Protein AF-A0A2P6TML7-F1 (afdb_monomer_lite)

Sequence (331 aa):
MRAHVEQRAREFSTCLPRSNNPTCTNDASKGCATCAPAPNQNNCASCTNPNHVVDPATGRCGPRPNNNEPCKQDAAKGCATCAPAPNQNNCATCTNPNNVVDPATGRCGPRPNNNEPCKQDVSKGCATCAPAPNQNNCATCSNPAHIVTNGRCGPRTFTPVNGTMLSDNRGIGFNGRPITYQGRIGEMIDIVSAAPFWSLNGRLIRGSRWSSRSLGSVTWTYDNKVHVELKHGRMMVWVNGRLQRQGPVMALSSKTKCHVRSEKCHKGGWCDNRTVDITRPGISITVSQPFVRQGRKGYFGNWLEVQVTLQAEPRQQLTGYLGQTILLRAN

Structure (mmCIF, N/CA/C/O backbone):
data_AF-A0A2P6TML7-F1
#
_entry.id   AF-A0A2P6TML7-F1
#
loop_
_atom_site.group_PDB
_atom_site.id
_atom_site.type_symbol
_atom_site.label_atom_id
_atom_site.label_alt_id
_atom_site.label_comp_id
_atom_site.label_asym_id
_atom_site.label_entity_id
_atom_site.label_seq_id
_atom_site.pdbx_PDB_ins_code
_atom_site.Cartn_x
_atom_site.Cartn_y
_atom_site.Cartn_z
_atom_site.occupancy
_atom_site.B_iso_or_equiv
_atom_site.auth_seq_id
_atom_site.auth_comp_id
_atom_site.auth_asym_id
_atom_site.auth_atom_id
_atom_site.pdbx_PDB_model_num
ATOM 1 N N . MET A 1 1 ? -25.691 28.844 133.504 1.00 33.50 1 MET A N 1
ATOM 2 C CA . MET A 1 1 ? -26.104 27.596 132.808 1.00 33.50 1 MET A CA 1
ATOM 3 C C . MET A 1 1 ? -27.432 27.859 132.092 1.00 33.50 1 MET A C 1
ATOM 5 O O . MET A 1 1 ? -28.108 28.753 132.567 1.00 33.50 1 MET A O 1
ATOM 9 N N . ARG A 1 2 ? -27.755 27.127 131.002 1.00 33.69 2 ARG A N 1
ATOM 10 C CA . ARG A 1 2 ? -29.060 26.975 130.275 1.00 33.69 2 ARG A CA 1
ATOM 11 C C . ARG A 1 2 ? -30.094 28.142 130.369 1.00 33.69 2 ARG A C 1
ATOM 13 O O . ARG A 1 2 ? -30.564 28.402 131.462 1.00 33.69 2 ARG A O 1
ATOM 20 N N . ALA A 1 3 ? -30.499 28.903 129.337 1.00 34.44 3 ALA A N 1
ATOM 21 C CA . ALA A 1 3 ? -30.900 28.665 127.924 1.00 34.44 3 ALA A CA 1
ATOM 22 C C . ALA A 1 3 ? -32.440 28.624 127.684 1.00 34.44 3 ALA A C 1
ATOM 24 O O . ALA A 1 3 ? -33.130 27.913 128.404 1.00 34.44 3 ALA A O 1
ATOM 25 N N . HIS A 1 4 ? -32.903 29.293 126.602 1.00 36.28 4 HIS A N 1
ATOM 26 C CA . HIS A 1 4 ? -34.260 29.298 125.973 1.00 36.28 4 HIS A CA 1
ATOM 27 C C . HIS A 1 4 ? -35.423 30.006 126.746 1.00 36.28 4 HIS A C 1
ATOM 29 O O . HIS A 1 4 ? -35.458 29.913 127.964 1.00 36.28 4 HIS A O 1
ATOM 35 N N . VAL A 1 5 ? -36.257 30.915 126.169 1.00 38.19 5 VAL A N 1
ATOM 36 C CA . VAL A 1 5 ? -37.245 30.904 125.020 1.00 38.19 5 VAL A CA 1
ATOM 37 C C . VAL A 1 5 ? -38.634 30.346 125.442 1.00 38.19 5 VAL A C 1
ATOM 39 O O . VAL A 1 5 ? -38.657 29.470 126.294 1.00 38.19 5 VAL A O 1
ATOM 42 N N . GLU A 1 6 ? -39.830 30.741 124.942 1.00 37.75 6 GLU A N 1
ATOM 43 C CA . GLU A 1 6 ? -40.286 31.731 123.913 1.00 37.75 6 GLU A CA 1
ATOM 44 C C . GLU A 1 6 ? -40.884 33.011 124.609 1.00 37.75 6 GLU A C 1
ATOM 46 O O . GLU A 1 6 ? -40.116 33.591 125.366 1.00 37.75 6 GLU A O 1
ATOM 51 N N . GLN A 1 7 ? -42.111 33.580 124.500 1.00 34.09 7 GLN A N 1
ATOM 52 C CA . GLN A 1 7 ? -43.304 33.409 123.637 1.00 34.09 7 GLN A CA 1
ATOM 53 C C . GLN A 1 7 ? -44.194 34.697 123.521 1.00 34.09 7 GLN A C 1
ATOM 55 O O . GLN A 1 7 ? -44.973 34.964 124.427 1.00 34.09 7 GLN A O 1
ATOM 60 N N . ARG A 1 8 ? -44.198 35.369 122.345 1.00 37.09 8 ARG A N 1
ATOM 61 C CA . ARG A 1 8 ? -45.344 36.106 121.697 1.00 37.09 8 ARG A CA 1
ATOM 62 C C . ARG A 1 8 ? -46.007 37.327 122.397 1.00 37.09 8 ARG A C 1
ATOM 64 O O . ARG A 1 8 ? -45.744 37.591 123.556 1.00 37.09 8 ARG A O 1
ATOM 71 N N . ALA A 1 9 ? -46.940 38.084 121.779 1.00 33.69 9 ALA A N 1
ATOM 72 C CA . ALA A 1 9 ? -47.142 38.595 120.392 1.00 33.69 9 ALA A CA 1
ATOM 73 C C . ALA A 1 9 ? -48.403 39.518 120.345 1.00 33.69 9 ALA A C 1
ATOM 75 O O . ALA A 1 9 ? -49.056 39.676 121.372 1.00 33.69 9 ALA A O 1
ATOM 76 N N . ARG A 1 10 ? -48.798 39.978 119.132 1.00 36.59 10 ARG A N 1
ATOM 77 C CA . ARG A 1 10 ? -50.054 40.697 118.756 1.00 36.59 10 ARG A CA 1
ATOM 78 C C . ARG A 1 10 ? -50.115 42.171 119.185 1.00 36.59 10 ARG A C 1
ATOM 80 O O . ARG A 1 10 ? -49.521 42.523 120.192 1.00 36.59 10 ARG A O 1
ATOM 87 N N . GLU A 1 11 ? -50.804 43.100 118.518 1.00 34.06 11 GLU A N 1
ATOM 88 C CA . GLU A 1 11 ? -51.430 43.294 117.178 1.00 34.06 11 GLU A CA 1
ATOM 89 C C . GLU A 1 11 ? -51.543 44.852 117.044 1.00 34.06 11 GLU A C 1
ATOM 91 O O . GLU A 1 11 ? -51.459 45.534 118.061 1.00 34.06 11 GLU A O 1
ATOM 96 N N . PHE A 1 12 ? -51.626 45.577 115.920 1.00 33.78 12 PHE A N 1
ATOM 97 C CA . PHE A 1 12 ? -52.387 45.492 114.662 1.00 33.78 12 PHE A CA 1
ATOM 98 C C . PHE A 1 12 ? -51.772 46.500 113.651 1.00 33.78 12 PHE A C 1
ATOM 100 O O . PHE A 1 12 ? -51.137 47.461 114.079 1.00 33.78 12 PHE A O 1
ATOM 107 N N . SER A 1 13 ? -52.047 46.361 112.343 1.00 31.75 13 SER A N 1
ATOM 108 C CA . SER A 1 13 ? -52.531 47.437 111.429 1.00 31.75 13 SER A CA 1
ATOM 109 C C . SER A 1 13 ? -52.226 47.126 109.951 1.00 31.75 13 SER A C 1
ATOM 111 O O . SER A 1 13 ? -51.251 46.451 109.625 1.00 31.75 13 SER A O 1
ATOM 113 N N . THR A 1 14 ? -53.078 47.603 109.042 1.00 36.53 14 THR A N 1
ATOM 114 C CA . THR A 1 14 ? -53.046 47.301 107.603 1.00 36.53 14 THR A CA 1
ATOM 115 C C . THR A 1 14 ? -52.329 48.368 106.775 1.00 36.53 14 THR A C 1
ATOM 117 O O . THR A 1 14 ? -52.799 49.499 106.698 1.00 36.53 14 THR A O 1
ATOM 120 N N . CYS A 1 15 ? -51.292 47.969 106.033 1.00 33.88 15 CYS A N 1
ATOM 121 C CA . CYS A 1 15 ? -50.826 48.656 104.822 1.00 33.88 15 CYS A CA 1
ATOM 122 C C . CYS A 1 15 ? -50.257 47.618 103.839 1.00 33.88 15 CYS A C 1
ATOM 124 O O . CYS A 1 15 ? -49.397 46.822 104.212 1.00 33.88 15 CYS A O 1
ATOM 126 N N . LEU A 1 16 ? -50.745 47.598 102.594 1.00 34.69 16 LEU A N 1
ATOM 127 C CA . LEU A 1 16 ? -50.314 46.625 101.580 1.00 34.69 16 LEU A CA 1
ATOM 128 C C . LEU A 1 16 ? -48.940 46.997 100.976 1.00 34.69 16 LEU A C 1
ATOM 130 O O . LEU A 1 16 ? -48.664 48.181 100.768 1.00 34.69 16 LEU A O 1
ATOM 134 N N . PRO A 1 17 ? -48.064 46.015 100.681 1.00 40.16 17 PRO A N 1
ATOM 135 C CA . PRO A 1 17 ? -46.675 46.279 100.315 1.00 40.16 17 PRO A CA 1
ATOM 136 C C . PRO A 1 17 ? -46.497 46.724 98.857 1.00 40.16 17 PRO A C 1
ATOM 138 O O . PRO A 1 17 ? -46.984 46.098 97.915 1.00 40.16 17 PRO A O 1
ATOM 141 N N . ARG A 1 18 ? -45.685 47.768 98.660 1.00 39.19 18 ARG A N 1
ATOM 142 C CA . ARG A 1 18 ? -45.263 48.279 97.346 1.00 39.19 18 ARG A CA 1
ATOM 143 C C . ARG A 1 18 ? -44.133 47.413 96.767 1.00 39.19 18 ARG A C 1
ATOM 145 O O . ARG A 1 18 ? -42.960 47.767 96.860 1.00 39.19 18 ARG A O 1
ATOM 152 N N . SER A 1 19 ? -44.484 46.251 96.216 1.00 38.00 19 SER A N 1
ATOM 153 C CA . SER A 1 19 ? -43.513 45.272 95.699 1.00 38.00 19 SER A CA 1
ATOM 154 C C . SER A 1 19 ? -42.913 45.686 94.346 1.00 38.00 19 SER A C 1
ATOM 156 O O . SER A 1 19 ? -43.430 45.341 93.284 1.00 38.00 19 SER A O 1
ATOM 158 N N . ASN A 1 20 ? -41.796 46.418 94.379 1.00 49.88 20 ASN A N 1
ATOM 159 C CA . ASN A 1 20 ? -40.985 46.725 93.196 1.00 49.88 20 ASN A CA 1
ATOM 160 C C . ASN A 1 20 ? -40.117 45.513 92.794 1.00 49.88 20 ASN A C 1
ATOM 162 O O . ASN A 1 20 ? -38.902 45.529 92.984 1.00 49.88 20 ASN A O 1
ATOM 166 N N . ASN A 1 21 ? -40.728 44.461 92.243 1.00 52.03 21 ASN A N 1
ATOM 167 C CA . ASN A 1 21 ? -39.999 43.319 91.681 1.00 52.03 21 ASN A CA 1
ATOM 168 C C . ASN A 1 21 ? -39.860 43.479 90.148 1.00 52.03 21 ASN A C 1
ATOM 170 O O . ASN A 1 21 ? -40.883 43.466 89.458 1.00 52.03 21 ASN A O 1
ATOM 174 N N . PRO A 1 22 ? -38.650 43.676 89.587 1.00 56.56 22 PRO A N 1
ATOM 175 C CA . PRO A 1 22 ? -38.480 43.954 88.160 1.00 56.56 22 PRO A CA 1
ATOM 176 C C . PRO A 1 22 ? -38.689 42.700 87.297 1.00 56.56 22 PRO A C 1
ATOM 178 O O . PRO A 1 22 ? -37.924 41.741 87.373 1.00 56.56 22 PRO A O 1
ATOM 181 N N . THR A 1 23 ? -39.698 42.728 86.423 1.00 68.62 23 THR A N 1
ATOM 182 C CA . THR A 1 23 ? -39.913 41.701 85.390 1.00 68.62 23 THR A CA 1
ATOM 183 C C . THR A 1 23 ? -38.845 41.781 84.296 1.00 68.62 23 THR A C 1
ATOM 185 O O . THR A 1 23 ? -38.270 42.844 84.051 1.00 68.62 23 THR A O 1
ATOM 188 N N . CYS A 1 24 ? -38.604 40.679 83.571 1.00 70.00 24 CYS A N 1
ATOM 189 C CA . CYS A 1 24 ? -37.570 40.639 82.526 1.00 70.00 24 CYS A CA 1
ATOM 190 C C . CYS A 1 24 ? -37.756 41.703 81.418 1.00 70.00 24 CYS A C 1
ATOM 192 O O . CYS A 1 24 ? -36.776 42.161 80.840 1.00 70.00 24 CYS A O 1
ATOM 194 N N . THR A 1 25 ? -39.001 42.113 81.142 1.00 76.12 25 THR A N 1
ATOM 195 C CA . THR A 1 25 ? -39.366 43.144 80.153 1.00 76.12 25 THR A CA 1
ATOM 196 C C . THR A 1 25 ? -38.938 44.551 80.552 1.00 76.12 25 THR A C 1
ATOM 198 O O . THR A 1 25 ? -38.816 45.414 79.691 1.00 76.12 25 THR A O 1
ATOM 201 N N . ASN A 1 26 ? -38.738 44.794 81.849 1.00 75.56 26 ASN A N 1
ATOM 202 C CA . ASN A 1 26 ? -38.466 46.125 82.384 1.00 75.56 26 ASN A CA 1
ATOM 203 C C . ASN A 1 26 ? -36.953 46.396 82.490 1.00 75.56 26 ASN A C 1
ATOM 205 O O . ASN A 1 26 ? -36.544 47.532 82.720 1.00 75.56 26 ASN A O 1
ATOM 209 N N . ASP A 1 27 ? -36.119 45.369 82.292 1.00 74.69 27 ASP A N 1
ATOM 210 C CA . ASP A 1 27 ? -34.669 45.496 82.160 1.00 74.69 27 ASP A CA 1
ATOM 211 C C . ASP A 1 27 ? -34.294 45.704 80.683 1.00 74.69 27 ASP A C 1
ATOM 213 O O . ASP A 1 27 ? -34.081 44.759 79.916 1.00 74.69 27 ASP A O 1
ATOM 217 N N . ALA A 1 28 ? -34.182 46.974 80.287 1.00 71.00 28 ALA A N 1
ATOM 218 C CA . ALA A 1 28 ? -33.779 47.366 78.938 1.00 71.00 28 ALA A CA 1
ATOM 219 C C . ALA A 1 28 ? -32.405 46.796 78.517 1.00 71.00 28 ALA A C 1
ATOM 221 O O . ALA A 1 28 ? -32.150 46.663 77.321 1.00 71.00 28 ALA A O 1
ATOM 222 N N . SER A 1 29 ? -31.542 46.388 79.463 1.00 73.56 29 SER A N 1
ATOM 223 C CA . SER A 1 29 ? -30.249 45.750 79.164 1.00 73.56 29 SER A CA 1
ATOM 224 C C . SER A 1 29 ? -30.360 44.278 78.737 1.00 73.56 29 SER A C 1
ATOM 226 O O . SER A 1 29 ? -29.347 43.665 78.386 1.00 73.56 29 SER A O 1
ATOM 228 N N . LYS A 1 30 ? -31.566 43.686 78.768 1.00 72.31 30 LYS A N 1
ATOM 229 C CA . LYS A 1 30 ? -31.821 42.308 78.312 1.00 72.31 30 LYS A CA 1
ATOM 230 C C . LYS A 1 30 ? -32.477 42.204 76.940 1.00 72.31 30 LYS A C 1
ATOM 232 O O . LYS A 1 30 ? -32.383 41.135 76.346 1.00 72.31 30 LYS A O 1
ATOM 237 N N . GLY A 1 31 ? -33.141 43.253 76.447 1.00 77.75 31 GLY A N 1
ATOM 238 C CA . GLY A 1 31 ? -33.787 43.256 75.123 1.00 77.75 31 GLY A CA 1
ATOM 239 C C . GLY A 1 31 ? -34.916 42.227 74.943 1.00 77.75 31 GLY A C 1
ATOM 240 O O . GLY A 1 31 ? -35.116 41.724 73.834 1.00 77.75 31 GLY A O 1
ATOM 241 N N . CYS A 1 32 ? -35.625 41.868 76.019 1.00 82.44 32 CYS A N 1
ATOM 242 C CA . CYS A 1 32 ? -36.725 40.905 75.956 1.00 82.44 32 CYS A CA 1
ATOM 243 C C . CYS A 1 32 ? -37.969 41.490 75.250 1.00 82.44 32 CYS A C 1
ATOM 245 O O . CYS A 1 32 ? -38.229 42.691 75.307 1.00 82.44 32 CYS A O 1
ATOM 247 N N . ALA A 1 33 ? -38.784 40.626 74.643 1.00 82.31 33 ALA A N 1
ATOM 248 C CA . ALA A 1 33 ? -40.170 40.925 74.256 1.00 82.31 33 ALA A CA 1
ATOM 249 C C . ALA A 1 33 ? -41.191 40.191 75.147 1.00 82.31 33 ALA A C 1
ATOM 251 O O . ALA A 1 33 ? -42.249 40.732 75.451 1.00 82.31 33 ALA A O 1
ATOM 252 N N . THR A 1 34 ? -40.857 38.987 75.622 1.00 81.19 34 THR A N 1
ATOM 253 C CA . THR A 1 34 ? -41.637 38.225 76.614 1.00 81.19 34 THR A CA 1
ATOM 254 C C . THR A 1 34 ? -40.712 37.553 77.631 1.00 81.19 34 THR A C 1
ATOM 256 O O . THR A 1 34 ? -39.523 37.370 77.354 1.00 81.19 34 THR A O 1
ATOM 259 N N . CYS A 1 35 ? -41.247 37.168 78.794 1.00 82.62 35 CYS A N 1
ATOM 260 C CA . CYS A 1 35 ? -40.509 36.462 79.850 1.00 82.62 35 CYS A CA 1
ATOM 261 C C . CYS A 1 35 ? -40.777 34.957 79.860 1.00 82.62 35 CYS A C 1
ATOM 263 O O . CYS A 1 35 ? -41.828 34.496 79.411 1.00 82.62 35 CYS A O 1
ATOM 265 N N . ALA A 1 36 ? -39.825 34.198 80.400 1.00 81.00 36 ALA A N 1
ATOM 266 C CA . ALA A 1 36 ? -39.982 32.770 80.649 1.00 81.00 36 ALA A CA 1
ATOM 267 C C . ALA A 1 36 ? -40.967 32.491 81.810 1.00 81.00 36 ALA A C 1
ATOM 269 O O . ALA A 1 36 ? -41.151 33.339 82.687 1.00 81.00 36 ALA A O 1
ATOM 270 N N . PRO A 1 37 ? -41.610 31.308 81.845 1.00 74.00 37 PRO A N 1
ATOM 271 C CA . PRO A 1 37 ? -42.432 30.887 82.978 1.00 74.00 37 PRO A CA 1
ATOM 272 C C . PRO A 1 37 ? -41.583 30.570 84.223 1.00 74.00 37 PRO A C 1
ATOM 274 O O . PRO A 1 37 ? -40.350 30.572 84.191 1.00 74.00 37 PRO A O 1
ATOM 277 N N . ALA A 1 38 ? -42.254 30.271 85.340 1.00 68.44 38 ALA A N 1
ATOM 278 C CA . ALA A 1 38 ? -41.597 29.799 86.558 1.00 68.44 38 ALA A CA 1
ATOM 279 C C . ALA A 1 38 ? -40.759 28.524 86.294 1.00 68.44 38 ALA A C 1
ATOM 281 O O . ALA A 1 38 ? -41.194 27.672 85.518 1.00 68.44 38 ALA A O 1
ATOM 282 N N . PRO A 1 39 ? -39.579 28.369 86.929 1.00 62.78 39 PRO A N 1
ATOM 283 C CA . PRO A 1 39 ? -38.992 29.257 87.943 1.00 62.78 39 PRO A CA 1
ATOM 284 C C . PRO A 1 39 ? -38.245 30.486 87.381 1.00 62.78 39 PRO A C 1
ATOM 286 O O . PRO A 1 39 ? -37.880 31.376 88.141 1.00 62.78 39 PRO A O 1
ATOM 289 N N . ASN A 1 40 ? -38.036 30.586 86.065 1.00 72.50 40 ASN A N 1
ATOM 290 C CA . ASN A 1 40 ? -37.058 31.500 85.455 1.00 72.50 40 ASN A CA 1
ATOM 291 C C . ASN A 1 40 ? -37.647 32.853 84.999 1.00 72.50 40 ASN A C 1
ATOM 293 O O . ASN A 1 40 ? -37.227 33.409 83.985 1.00 72.50 40 ASN A O 1
ATOM 297 N N . GLN A 1 41 ? -38.597 33.410 85.756 1.00 78.31 41 GLN A N 1
ATOM 298 C CA . GLN A 1 41 ? -39.419 34.580 85.374 1.00 78.31 41 GLN A CA 1
ATOM 299 C C . GLN A 1 41 ? -38.635 35.871 85.060 1.00 78.31 41 GLN A C 1
ATOM 301 O O . GLN A 1 41 ? -39.151 36.770 84.394 1.00 78.31 41 GLN A O 1
ATOM 306 N N . ASN A 1 42 ? -37.374 35.955 85.489 1.00 78.69 42 ASN A N 1
ATOM 307 C CA . ASN A 1 42 ? -36.503 37.109 85.260 1.00 78.69 42 ASN A CA 1
ATOM 308 C C . ASN A 1 42 ? -35.674 37.006 83.960 1.00 78.69 42 ASN A C 1
ATOM 310 O O . ASN A 1 42 ? -34.909 37.927 83.660 1.00 78.69 42 ASN A O 1
ATOM 314 N N . ASN A 1 43 ? -35.827 35.929 83.181 1.00 81.44 43 ASN A N 1
ATOM 315 C CA . ASN A 1 43 ? -35.143 35.703 81.902 1.00 81.44 43 ASN A CA 1
ATOM 316 C C . ASN A 1 43 ? -36.079 35.963 80.710 1.00 81.44 43 ASN A C 1
ATOM 318 O O . ASN A 1 43 ? -37.290 35.742 80.801 1.00 81.44 43 ASN A O 1
ATOM 322 N N . CYS A 1 44 ? -35.518 36.386 79.574 1.00 80.00 44 CYS A N 1
ATOM 323 C CA . CYS A 1 44 ? -36.276 36.487 78.327 1.00 80.00 44 CYS A CA 1
ATOM 324 C C . CYS A 1 44 ? -36.769 35.100 77.866 1.00 80.00 44 CYS A C 1
ATOM 326 O O . CYS A 1 44 ? -36.048 34.111 77.981 1.00 80.00 44 CYS A O 1
ATOM 328 N N . ALA A 1 45 ? -37.957 35.040 77.264 1.00 79.19 45 ALA A N 1
ATOM 329 C CA . ALA A 1 45 ? -38.404 33.926 76.419 1.00 79.19 45 ALA A CA 1
ATOM 330 C C . ALA A 1 45 ? -38.342 34.271 74.920 1.00 79.19 45 ALA A C 1
ATOM 332 O O . ALA A 1 45 ? -38.208 33.384 74.081 1.00 79.19 45 ALA A O 1
ATOM 333 N N . SER A 1 46 ? -38.415 35.558 74.576 1.00 78.69 46 SER A N 1
ATOM 334 C CA . SER A 1 46 ? -38.253 36.074 73.213 1.00 78.69 46 SER A CA 1
ATOM 335 C C . SER A 1 46 ? -37.613 37.465 73.232 1.00 78.69 46 SER A C 1
ATOM 337 O O . SER A 1 46 ? -37.546 38.101 74.287 1.00 78.69 46 SER A O 1
ATOM 339 N N . CYS A 1 47 ? -37.149 37.935 72.073 1.00 77.81 47 CYS A N 1
ATOM 340 C CA . CYS A 1 47 ? -36.376 39.170 71.918 1.00 77.81 47 CYS A CA 1
ATOM 341 C C . CYS A 1 47 ? -37.140 40.229 71.122 1.00 77.81 47 CYS A C 1
ATOM 343 O O . CYS A 1 47 ? -37.811 39.899 70.147 1.00 77.81 47 CYS A O 1
ATOM 345 N N . THR A 1 48 ? -36.998 41.507 71.489 1.00 76.69 48 THR A N 1
ATOM 346 C CA . THR A 1 48 ? -37.643 42.627 70.769 1.00 76.69 48 THR A CA 1
ATOM 347 C C . THR A 1 48 ? -37.012 42.898 69.399 1.00 76.69 48 THR A C 1
ATOM 349 O O . THR A 1 48 ? -37.651 43.488 68.533 1.00 76.69 48 THR A O 1
ATOM 352 N N . ASN A 1 49 ? -35.773 42.447 69.175 1.00 72.19 49 ASN A N 1
ATOM 353 C CA . ASN A 1 49 ? -35.088 42.501 67.885 1.00 72.19 49 ASN A CA 1
ATOM 354 C C . ASN A 1 49 ? -35.062 41.094 67.241 1.00 72.19 49 ASN A C 1
ATOM 356 O O . ASN A 1 49 ? -34.474 40.186 67.834 1.00 72.19 49 ASN A O 1
ATOM 360 N N . PRO A 1 50 ? -35.623 40.889 66.030 1.00 60.03 50 PRO A N 1
ATOM 361 C CA . PRO A 1 50 ? -35.727 39.563 65.401 1.00 60.03 50 PRO A CA 1
ATOM 362 C C . PRO A 1 50 ? -34.382 38.956 64.956 1.00 60.03 50 PRO A C 1
ATOM 364 O O . PRO A 1 50 ? -34.312 37.761 64.668 1.00 60.03 50 PRO A O 1
ATOM 367 N N . ASN A 1 51 ? -33.304 39.748 64.924 1.00 58.75 51 ASN A N 1
ATOM 368 C CA . ASN A 1 51 ? -31.944 39.276 64.637 1.00 58.75 51 ASN A CA 1
ATOM 369 C C . ASN A 1 51 ? -31.171 38.848 65.902 1.00 58.75 51 ASN A C 1
ATOM 371 O O . ASN A 1 51 ? -29.996 38.490 65.813 1.00 58.75 51 ASN A O 1
ATOM 375 N N . HIS A 1 52 ? -31.809 38.893 67.075 1.00 70.19 52 HIS A N 1
ATOM 376 C CA . HIS A 1 52 ? -31.247 38.465 68.358 1.00 70.19 52 HIS A CA 1
ATOM 377 C C . HIS A 1 52 ? -31.933 37.183 68.849 1.00 70.19 52 HIS A C 1
ATOM 379 O O . HIS A 1 52 ? -33.058 36.874 68.459 1.00 70.19 52 HIS A O 1
ATOM 385 N N . VAL A 1 53 ? -31.252 36.427 69.710 1.00 71.88 53 VAL A N 1
ATOM 386 C CA . VAL A 1 53 ? -31.801 35.231 70.370 1.00 71.88 53 VAL A CA 1
ATOM 387 C C . VAL A 1 53 ? -31.479 35.255 71.857 1.00 71.88 53 VAL A C 1
ATOM 389 O O . VAL A 1 53 ? -30.496 35.868 72.273 1.00 71.88 53 VAL A O 1
ATOM 392 N N . VAL A 1 54 ? -32.304 34.579 72.656 1.00 70.38 54 VAL A N 1
ATOM 393 C CA . VAL A 1 54 ? -32.039 34.409 74.086 1.00 70.38 54 VAL A CA 1
ATOM 394 C C . VAL A 1 54 ? -30.841 33.479 74.262 1.00 70.38 54 VAL A C 1
ATOM 396 O O . VAL A 1 54 ? -30.870 32.341 73.795 1.00 70.38 54 VAL A O 1
ATOM 399 N N . ASP A 1 55 ? -29.807 33.951 74.950 1.00 71.62 55 ASP A N 1
ATOM 400 C CA . ASP A 1 55 ? -28.733 33.112 75.472 1.00 71.62 55 ASP A CA 1
ATOM 401 C C . ASP A 1 55 ? -29.277 32.248 76.631 1.00 71.62 55 ASP A C 1
ATOM 403 O O . ASP A 1 55 ? -29.701 32.810 77.649 1.00 71.62 55 ASP A O 1
ATOM 407 N N . PRO A 1 56 ? -29.261 30.902 76.527 1.00 63.12 56 PRO A N 1
ATOM 408 C CA . PRO A 1 56 ? -29.748 30.022 77.587 1.00 63.12 56 PRO A CA 1
ATOM 409 C C . PRO A 1 56 ? -28.978 30.137 78.910 1.00 63.12 56 PRO A C 1
ATOM 411 O O . PRO A 1 56 ? -29.535 29.793 79.950 1.00 63.12 56 PRO A O 1
ATOM 414 N N . ALA A 1 57 ? -27.721 30.600 78.889 1.00 65.12 57 ALA A N 1
ATOM 415 C CA . ALA A 1 57 ? -26.879 30.695 80.080 1.00 65.12 57 ALA A CA 1
ATOM 416 C C . ALA A 1 57 ? -27.129 31.982 80.887 1.00 65.12 57 ALA A C 1
ATOM 418 O O . ALA A 1 57 ? -27.196 31.927 82.114 1.00 65.12 57 ALA A O 1
ATOM 419 N N . THR A 1 58 ? -27.289 33.137 80.227 1.00 73.06 58 THR A N 1
ATOM 420 C CA . THR A 1 58 ? -27.521 34.430 80.909 1.00 73.06 58 THR A CA 1
ATOM 421 C C . THR A 1 58 ? -28.973 34.915 80.893 1.00 73.06 58 THR A C 1
ATOM 423 O O . THR A 1 58 ? -29.306 35.860 81.613 1.00 73.06 58 THR A O 1
ATOM 426 N N . GLY A 1 59 ? -29.851 34.307 80.088 1.00 70.25 59 GLY A N 1
ATOM 427 C CA . GLY A 1 59 ? -31.265 34.683 79.990 1.00 70.25 59 GLY A CA 1
ATOM 428 C C . GLY A 1 59 ? -31.516 36.051 79.343 1.00 70.25 59 GLY A C 1
ATOM 429 O O . GLY A 1 59 ? -32.567 36.652 79.586 1.00 70.25 59 GLY A O 1
ATOM 430 N N . ARG A 1 60 ? -30.553 36.559 78.561 1.00 80.56 60 ARG A N 1
ATOM 431 C CA . ARG A 1 60 ? -30.591 37.853 77.854 1.00 80.56 60 ARG A CA 1
ATOM 4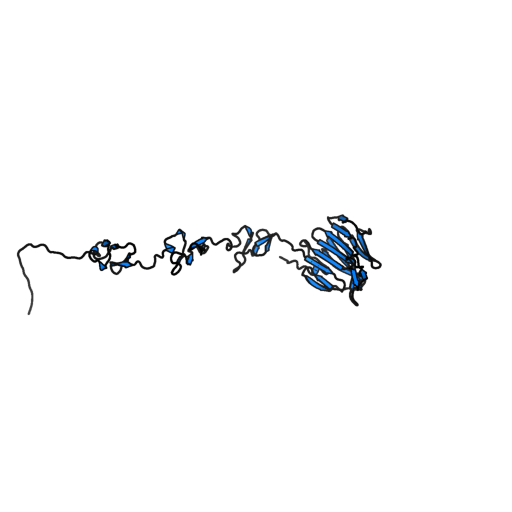32 C C . ARG A 1 60 ? -30.641 37.654 76.340 1.00 80.56 60 ARG A C 1
ATOM 434 O O . ARG A 1 60 ? -30.184 36.630 75.843 1.00 80.56 60 ARG A O 1
ATOM 441 N N . CYS A 1 61 ? -31.123 38.645 75.597 1.00 73.44 61 CYS A N 1
ATOM 442 C CA . CYS A 1 61 ? -31.070 38.635 74.138 1.00 73.44 61 CYS A CA 1
ATOM 443 C C . CYS A 1 61 ? -29.717 39.129 73.613 1.00 73.44 61 CYS A C 1
ATOM 445 O O . CYS A 1 61 ? -29.398 40.311 73.713 1.00 73.44 61 CYS A O 1
ATOM 447 N N . GLY A 1 62 ? -28.938 38.219 73.028 1.00 74.00 62 GLY A N 1
ATOM 448 C CA . GLY A 1 62 ? -27.668 38.516 72.363 1.00 74.00 62 GLY A CA 1
ATOM 449 C C . GLY A 1 62 ? -27.784 38.480 70.833 1.00 74.00 62 GLY A C 1
ATOM 450 O O . GLY A 1 62 ? -28.732 37.888 70.301 1.00 74.00 62 GLY A O 1
ATOM 451 N N . PRO A 1 63 ? -26.836 39.091 70.096 1.00 60.16 63 PRO A N 1
ATOM 452 C CA . PRO A 1 63 ? -26.744 38.916 68.650 1.00 60.16 63 PRO A CA 1
ATOM 453 C C . PRO A 1 63 ? -26.562 37.429 68.322 1.00 60.16 63 PRO A C 1
ATOM 455 O O . PRO A 1 63 ? -25.834 36.710 69.007 1.00 60.16 63 PRO A O 1
ATOM 458 N N . ARG A 1 64 ? -27.265 36.954 67.291 1.00 57.22 64 ARG A N 1
ATOM 459 C CA . ARG A 1 64 ? -27.391 35.522 66.992 1.00 57.22 64 ARG A CA 1
ATOM 460 C C . ARG A 1 64 ? -26.029 34.891 66.643 1.00 57.22 64 ARG A C 1
ATOM 462 O O . ARG A 1 64 ? -25.436 35.312 65.650 1.00 57.22 64 ARG A O 1
ATOM 469 N N . PRO A 1 65 ? -25.548 33.874 67.392 1.00 51.03 65 PRO A N 1
ATOM 470 C CA . PRO A 1 65 ? -24.294 33.192 67.076 1.00 51.03 65 PRO A CA 1
ATOM 471 C C . PRO A 1 65 ? -24.291 32.616 65.655 1.00 51.03 65 PRO A C 1
ATOM 473 O O . PRO A 1 65 ? -25.324 32.171 65.154 1.00 51.03 65 PRO A O 1
ATOM 476 N N . ASN A 1 66 ? -23.114 32.614 65.027 1.00 50.16 66 ASN A N 1
ATOM 477 C CA . ASN A 1 66 ? -22.898 32.633 63.570 1.00 50.16 66 ASN A CA 1
ATOM 478 C C . ASN A 1 66 ? -23.411 31.412 62.767 1.00 50.16 66 ASN A C 1
ATOM 480 O O . ASN A 1 66 ? -23.216 31.347 61.555 1.00 50.16 66 ASN A O 1
ATOM 484 N N . ASN A 1 67 ? -24.077 30.444 63.396 1.00 47.38 67 ASN A N 1
ATOM 485 C CA . ASN A 1 67 ? -24.399 29.127 62.835 1.00 47.38 67 ASN A CA 1
ATOM 486 C C . ASN A 1 67 ? -25.604 29.119 61.866 1.00 47.38 67 ASN A C 1
ATOM 488 O O . ASN A 1 67 ? -26.162 28.063 61.589 1.00 47.38 67 ASN A O 1
ATOM 492 N N . ASN A 1 68 ? -25.999 30.284 61.343 1.00 50.59 68 ASN A N 1
ATOM 493 C CA . ASN A 1 68 ? -27.131 30.476 60.429 1.00 50.59 68 ASN A CA 1
ATOM 494 C C . ASN A 1 68 ? -26.696 31.251 59.163 1.00 50.59 68 ASN A C 1
ATOM 496 O O . ASN A 1 68 ? -27.323 32.236 58.774 1.00 50.59 68 ASN A O 1
ATOM 500 N N . GLU A 1 69 ? -25.595 30.838 58.528 1.00 58.38 69 GLU A N 1
ATOM 501 C CA . GLU A 1 69 ? -25.037 31.510 57.342 1.00 58.38 69 GLU A CA 1
ATOM 502 C C . GLU A 1 69 ? -26.077 31.651 56.198 1.00 58.38 69 GLU A C 1
ATOM 504 O O . GLU A 1 69 ? -26.713 30.656 55.832 1.00 58.38 69 GLU A O 1
ATOM 509 N N . PRO A 1 70 ? -26.248 32.836 55.571 1.00 59.22 70 PRO A N 1
ATOM 510 C CA . PRO A 1 70 ? -27.332 33.073 54.608 1.00 59.22 70 PRO A CA 1
ATOM 511 C C . PRO A 1 70 ? -27.340 32.162 53.374 1.00 59.22 70 PRO A C 1
ATOM 513 O O . PRO A 1 70 ? -28.407 31.894 52.820 1.00 59.22 70 PRO A O 1
ATOM 516 N N . CYS A 1 71 ? -26.185 31.655 52.923 1.00 60.28 71 CYS A N 1
ATOM 517 C CA . CYS A 1 71 ? -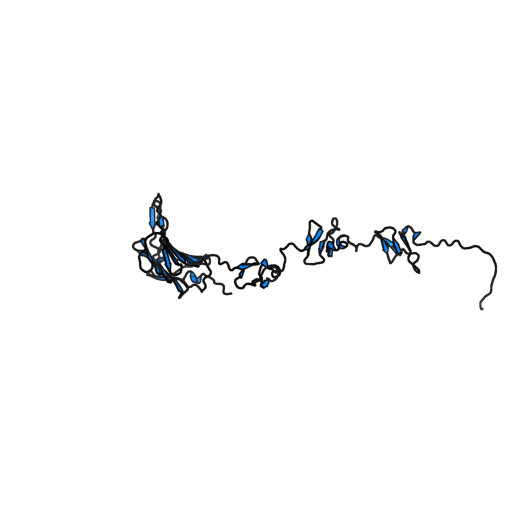26.154 30.740 51.778 1.00 60.28 71 CYS A CA 1
ATOM 518 C C . CYS A 1 71 ? -26.804 29.370 52.079 1.00 60.28 71 CYS A C 1
ATOM 520 O O . CYS A 1 71 ? -27.265 28.711 51.152 1.00 60.28 71 CYS A O 1
ATOM 522 N N . LYS A 1 72 ? -26.883 28.965 53.357 1.00 57.28 72 LYS A N 1
ATOM 523 C CA . LYS A 1 72 ? -27.472 27.689 53.811 1.00 57.28 72 LYS A CA 1
ATOM 524 C C . LYS A 1 72 ? -28.968 27.770 54.116 1.00 57.28 72 LYS A C 1
ATOM 526 O O . LYS A 1 72 ? -29.619 26.734 54.197 1.00 57.28 72 LYS A O 1
ATOM 531 N N . GLN A 1 73 ? -29.513 28.975 54.293 1.00 59.78 73 GLN A N 1
ATOM 532 C CA . GLN A 1 73 ? -30.943 29.172 54.571 1.00 59.78 73 GLN A CA 1
ATOM 533 C C . GLN A 1 73 ? -31.813 28.930 53.325 1.00 59.78 73 GLN A C 1
ATOM 535 O O . GLN A 1 73 ? -32.949 28.478 53.437 1.00 59.78 73 GLN A O 1
ATOM 540 N N . ASP A 1 74 ? -31.271 29.195 52.133 1.00 60.16 74 ASP A N 1
ATOM 541 C CA . ASP A 1 74 ? -31.911 28.884 50.854 1.00 60.16 74 ASP A CA 1
ATOM 542 C C . ASP A 1 74 ? -31.531 27.461 50.414 1.00 60.16 74 ASP A C 1
ATOM 544 O O . ASP A 1 74 ? -30.488 27.230 49.796 1.00 60.16 74 ASP A O 1
ATOM 548 N N . ALA A 1 75 ? -32.396 26.494 50.728 1.00 59.94 75 ALA A N 1
ATOM 549 C CA . ALA A 1 75 ? -32.201 25.091 50.364 1.00 59.94 75 ALA A CA 1
ATOM 550 C C . ALA A 1 75 ? -32.048 24.874 48.843 1.00 59.94 75 ALA A C 1
ATOM 552 O O . ALA A 1 75 ? -31.369 23.932 48.430 1.00 59.94 75 ALA A O 1
ATOM 553 N N . ALA A 1 76 ? -32.595 25.764 48.002 1.00 59.25 76 ALA A N 1
ATOM 554 C CA . ALA A 1 76 ? -32.451 25.693 46.548 1.00 59.25 76 ALA A CA 1
ATOM 555 C C . ALA A 1 76 ? -31.064 26.147 46.047 1.00 59.25 76 ALA A C 1
ATOM 557 O O . ALA A 1 76 ? -30.760 25.980 44.864 1.00 59.25 76 ALA A O 1
ATOM 558 N N . LYS A 1 77 ? -30.189 26.677 46.919 1.00 62.53 77 LYS A N 1
ATOM 559 C CA . LYS A 1 77 ? -28.763 26.879 46.602 1.00 62.53 77 LYS A CA 1
ATOM 560 C C . LYS A 1 77 ? -27.918 25.626 46.787 1.00 62.53 77 LYS A C 1
ATOM 562 O O . LYS A 1 77 ? -26.870 25.550 46.159 1.00 62.53 77 LYS A O 1
ATOM 567 N N . GLY A 1 78 ? -28.328 24.675 47.633 1.00 70.31 78 GLY A N 1
ATOM 568 C CA . GLY A 1 78 ? -27.616 23.407 47.847 1.00 70.31 78 GLY A CA 1
ATOM 569 C C . GLY A 1 78 ? -26.192 23.523 48.419 1.00 70.31 78 GLY A C 1
ATOM 570 O O . GLY A 1 78 ? -25.352 22.677 48.104 1.00 70.31 78 GLY A O 1
ATOM 571 N N . CYS A 1 79 ? -25.893 24.561 49.210 1.00 73.50 79 CYS A N 1
ATOM 572 C CA . CYS A 1 79 ? -24.553 24.806 49.755 1.00 73.50 79 CYS A CA 1
ATOM 573 C C . CYS A 1 79 ? -24.224 23.937 50.989 1.00 73.50 79 CYS A C 1
ATOM 575 O O . CYS A 1 79 ? -25.000 23.900 51.944 1.00 73.50 79 CYS A O 1
ATOM 577 N N . ALA A 1 80 ? -23.019 23.359 51.037 1.00 75.69 80 ALA A N 1
ATOM 578 C CA . ALA A 1 80 ? -22.454 22.726 52.239 1.00 75.69 80 ALA A CA 1
ATOM 579 C C . ALA A 1 80 ? -21.636 23.710 53.101 1.00 75.69 80 ALA A C 1
ATOM 581 O O . ALA A 1 80 ? -21.664 23.645 54.331 1.00 75.69 80 ALA A O 1
ATOM 582 N N . THR A 1 81 ? -20.953 24.672 52.475 1.00 76.44 81 THR A N 1
ATOM 583 C CA . THR A 1 81 ? -20.287 25.808 53.139 1.00 76.44 81 THR A CA 1
ATOM 584 C C . THR A 1 81 ? -20.521 27.091 52.348 1.00 76.44 81 THR A C 1
ATOM 586 O O . THR A 1 81 ? -20.742 27.030 51.135 1.00 76.44 81 THR A O 1
ATOM 589 N N . CYS A 1 82 ? -20.477 28.244 53.018 1.00 74.12 82 CYS A N 1
ATOM 590 C CA . CYS A 1 82 ? -20.578 29.554 52.375 1.00 74.12 82 CYS A CA 1
ATOM 591 C C . CYS A 1 82 ? -19.199 30.131 52.040 1.00 74.12 82 CYS A C 1
ATOM 593 O O . CYS A 1 82 ? -18.182 29.729 52.608 1.00 74.12 82 CYS A O 1
ATOM 595 N N . ALA A 1 83 ? -19.162 31.063 51.089 1.00 73.31 83 ALA A N 1
ATOM 596 C CA . ALA A 1 83 ? -17.953 31.812 50.763 1.00 73.31 83 ALA A CA 1
ATOM 597 C C . ALA A 1 83 ? -17.625 32.865 51.846 1.00 73.31 83 ALA A C 1
ATOM 599 O O . ALA A 1 83 ? -18.529 33.355 52.527 1.00 73.31 83 ALA A O 1
ATOM 600 N N . PRO A 1 84 ? -16.344 33.244 52.021 1.00 67.50 84 PRO A N 1
ATOM 601 C CA . PRO A 1 84 ? -15.963 34.326 52.926 1.00 67.50 84 PRO A CA 1
ATOM 602 C C . PRO A 1 84 ? -16.476 35.692 52.438 1.00 67.50 84 PRO A C 1
ATOM 604 O O . PRO A 1 84 ? -16.961 35.842 51.313 1.00 67.50 84 PRO A O 1
ATOM 607 N N . ALA A 1 85 ? -16.340 36.714 53.287 1.00 56.66 85 ALA A N 1
ATOM 608 C CA . ALA A 1 85 ? -16.627 38.098 52.911 1.00 56.66 85 ALA A CA 1
ATOM 609 C C . ALA A 1 85 ? -15.814 38.521 51.663 1.00 56.66 85 ALA A C 1
ATOM 611 O O . ALA A 1 85 ? -14.649 38.136 51.546 1.00 56.66 85 ALA A O 1
ATOM 612 N N . PRO A 1 86 ? -16.396 39.306 50.733 1.00 58.03 86 PRO A N 1
ATOM 613 C CA . PRO A 1 86 ? -17.736 39.908 50.788 1.00 58.03 86 PRO A CA 1
ATOM 614 C C . PRO A 1 86 ? -18.890 38.973 50.363 1.00 58.03 86 PRO A C 1
ATOM 616 O O . PRO A 1 86 ? -20.054 39.329 50.518 1.00 58.03 86 PRO A O 1
ATOM 619 N N . ASN A 1 87 ? -18.610 37.769 49.858 1.00 63.41 87 ASN A N 1
ATOM 620 C CA . ASN A 1 87 ? -19.569 36.949 49.102 1.00 63.41 87 ASN A CA 1
ATOM 621 C C . ASN A 1 87 ? -20.351 35.921 49.950 1.00 63.41 87 ASN A C 1
ATOM 623 O O . ASN A 1 87 ? -20.726 34.861 49.452 1.00 63.41 87 ASN A O 1
ATOM 627 N N . GLN A 1 88 ? -20.651 36.238 51.214 1.00 70.56 88 GLN A N 1
ATOM 628 C CA . GLN A 1 88 ? -21.251 35.326 52.216 1.00 70.56 88 GLN A CA 1
ATOM 629 C C . GLN A 1 88 ? -22.626 34.730 51.841 1.00 70.56 88 GLN A C 1
ATOM 631 O O . GLN A 1 88 ? -23.083 33.762 52.449 1.00 70.56 88 GLN A O 1
ATOM 636 N N . ASN A 1 89 ? -23.283 35.281 50.818 1.00 70.12 89 ASN A N 1
ATOM 637 C CA . ASN A 1 89 ? -24.556 34.787 50.290 1.00 70.12 89 ASN A CA 1
ATOM 638 C C . ASN A 1 89 ? -24.405 33.643 49.267 1.00 70.12 89 ASN A C 1
ATOM 640 O O . ASN A 1 89 ? -25.417 33.025 48.912 1.00 70.12 89 ASN A O 1
ATOM 644 N N . ASN A 1 90 ? -23.179 33.354 48.817 1.00 74.19 90 ASN A N 1
ATOM 645 C CA . ASN A 1 90 ? -22.855 32.345 47.807 1.00 74.19 90 ASN A CA 1
ATOM 646 C C . ASN A 1 90 ? -22.323 31.060 48.460 1.00 74.19 90 ASN A C 1
ATOM 648 O O . ASN A 1 90 ? -21.680 31.104 49.513 1.00 74.19 90 ASN A O 1
ATOM 652 N N . CYS A 1 91 ? -22.533 29.915 47.810 1.00 75.62 91 CYS A N 1
ATOM 653 C CA . CYS A 1 91 ? -21.867 28.672 48.190 1.00 75.62 91 CYS A CA 1
ATOM 654 C C . CYS A 1 91 ? -20.344 28.776 47.976 1.00 75.62 91 CYS A C 1
ATOM 656 O O . CYS A 1 91 ? -19.890 29.353 46.990 1.00 75.62 91 CYS A O 1
ATOM 658 N N . ALA A 1 92 ? -19.561 28.134 48.842 1.00 77.00 92 ALA A N 1
ATOM 659 C CA . ALA A 1 92 ? -18.171 27.754 48.567 1.00 77.00 92 ALA A CA 1
ATOM 660 C C . ALA A 1 92 ? -18.048 26.264 48.210 1.00 77.00 92 ALA A C 1
ATOM 662 O O . ALA A 1 92 ? -17.205 25.889 47.399 1.00 77.00 92 ALA A O 1
ATOM 663 N N . THR A 1 93 ? -18.902 25.412 48.786 1.00 75.25 93 THR A N 1
ATOM 664 C CA . THR A 1 93 ? -18.994 23.976 48.472 1.00 75.25 93 THR A CA 1
ATOM 665 C C . THR A 1 93 ? -20.454 23.520 48.444 1.00 75.25 93 THR A C 1
ATOM 667 O O . THR A 1 93 ? -21.336 24.231 48.930 1.00 75.25 93 THR A O 1
ATOM 670 N N . CYS A 1 94 ? -20.715 22.337 47.884 1.00 74.00 94 CYS A N 1
ATOM 671 C CA . CYS A 1 94 ? -22.058 21.819 47.614 1.00 74.00 94 CYS A CA 1
ATOM 672 C C . CYS A 1 94 ? -22.397 20.588 48.461 1.00 74.00 94 CYS A C 1
ATOM 674 O O . CYS A 1 94 ? -21.550 19.722 48.663 1.00 74.00 94 CYS A O 1
ATOM 676 N N . THR A 1 95 ? -23.650 20.484 48.914 1.00 73.50 95 THR A N 1
ATOM 677 C CA . THR A 1 95 ? -24.139 19.361 49.740 1.00 73.50 95 THR A CA 1
ATOM 678 C C . THR A 1 95 ? -24.221 18.054 48.953 1.00 73.50 95 THR A C 1
ATOM 680 O O . THR A 1 95 ? -23.998 16.980 49.504 1.00 73.50 95 THR A O 1
ATOM 683 N N . ASN A 1 96 ? -24.492 18.138 47.647 1.00 70.31 96 ASN A N 1
ATOM 684 C CA . ASN A 1 96 ? -24.314 17.027 46.717 1.00 70.31 96 ASN A CA 1
ATOM 685 C C . ASN A 1 96 ? -22.903 17.119 46.098 1.00 70.31 96 ASN A C 1
ATOM 687 O O . ASN A 1 96 ? -22.642 18.105 45.402 1.00 70.31 96 ASN A O 1
ATOM 691 N N . PRO A 1 97 ? -22.014 16.121 46.275 1.00 60.16 97 PRO A N 1
ATOM 692 C CA . PRO A 1 97 ? -20.655 16.149 45.721 1.00 60.16 97 PRO A CA 1
ATOM 693 C C . PRO A 1 97 ? -20.602 16.090 44.183 1.00 60.16 97 PRO A C 1
ATOM 695 O O . PRO A 1 97 ? -19.548 16.338 43.601 1.00 60.16 97 PRO A O 1
ATOM 698 N N . ASN A 1 98 ? -21.720 15.783 43.515 1.00 58.94 98 ASN A N 1
ATOM 699 C CA . ASN A 1 98 ? -21.831 15.820 42.054 1.00 58.94 98 ASN A CA 1
ATOM 700 C C . ASN A 1 98 ? -22.223 17.208 41.504 1.00 58.94 98 ASN A C 1
ATOM 702 O O . ASN A 1 98 ? -22.151 17.424 40.293 1.00 58.94 98 ASN A O 1
ATOM 706 N N . ASN A 1 99 ? -22.616 18.152 42.369 1.00 67.88 99 ASN A N 1
ATOM 707 C CA . ASN A 1 99 ? -22.904 19.538 41.992 1.00 67.88 99 ASN A CA 1
ATOM 708 C C . ASN A 1 99 ? -21.644 20.411 42.111 1.00 67.88 99 ASN A C 1
ATOM 710 O O . ASN A 1 99 ? -20.704 20.086 42.836 1.00 67.88 99 ASN A O 1
ATOM 714 N N . VAL A 1 100 ? -21.636 21.551 41.420 1.00 73.94 100 VAL A N 1
ATOM 715 C CA . VAL A 1 100 ? -20.582 22.574 41.533 1.00 73.94 100 VAL A CA 1
ATOM 716 C C . VAL A 1 100 ? -21.193 23.953 41.726 1.00 73.94 100 VAL A C 1
ATOM 718 O O . VAL A 1 100 ? -22.302 24.214 41.263 1.00 73.94 100 VAL A O 1
ATOM 721 N N . VAL A 1 101 ? -20.455 24.841 42.392 1.00 71.38 101 VAL A N 1
ATOM 722 C CA . VAL A 1 101 ? -20.839 26.250 42.504 1.00 71.38 101 VAL A CA 1
ATOM 723 C C . VAL A 1 101 ? -20.715 26.905 41.131 1.00 71.38 101 VAL A C 1
ATOM 725 O O . VAL A 1 101 ? -19.633 26.921 40.545 1.00 71.38 101 VAL A O 1
ATOM 728 N N . ASP A 1 102 ? -21.812 27.460 40.630 1.00 73.25 102 ASP A N 1
ATOM 729 C CA . ASP A 1 102 ? -21.798 28.385 39.503 1.00 73.25 102 ASP A CA 1
ATOM 730 C C . ASP A 1 102 ? -21.195 29.729 39.964 1.00 73.25 102 ASP A C 1
ATOM 732 O O . ASP A 1 102 ? -21.770 30.376 40.847 1.00 73.25 102 ASP A O 1
ATOM 736 N N . PRO A 1 103 ? -20.058 30.179 39.397 1.00 64.12 103 PRO A N 1
ATOM 737 C CA . PRO A 1 103 ? -19.416 31.427 39.800 1.00 64.12 103 PRO A CA 1
ATOM 738 C C . PRO A 1 103 ? -20.216 32.684 39.419 1.00 64.12 103 PRO A C 1
ATOM 740 O O . PRO A 1 103 ? -19.934 33.745 39.972 1.00 64.12 103 PRO A O 1
ATOM 743 N N . ALA A 1 104 ? -21.200 32.594 38.514 1.00 66.25 104 ALA A N 1
ATOM 744 C CA . ALA A 1 104 ? -22.045 33.724 38.129 1.00 66.25 104 ALA A CA 1
ATOM 745 C C . ALA A 1 104 ? -23.242 33.924 39.077 1.00 66.25 104 ALA A C 1
ATOM 747 O O . ALA A 1 104 ? -23.555 35.060 39.429 1.00 66.25 104 ALA A O 1
ATOM 748 N N . THR A 1 105 ? -23.908 32.845 39.514 1.00 66.25 105 THR A N 1
ATOM 749 C CA . THR A 1 105 ? -25.087 32.932 40.406 1.00 66.25 105 THR A CA 1
ATOM 750 C C . THR A 1 105 ? -24.817 32.585 41.873 1.00 66.25 105 THR A C 1
ATOM 752 O O . THR A 1 105 ? -25.677 32.828 42.722 1.00 66.25 105 THR A O 1
ATOM 755 N N . GLY A 1 106 ? -23.655 32.007 42.197 1.00 64.31 106 GLY A N 1
ATOM 756 C CA . GLY A 1 106 ? -23.281 31.617 43.560 1.00 64.31 106 GLY A CA 1
ATOM 757 C C . GLY A 1 106 ? -24.030 30.397 44.114 1.00 64.31 106 GLY A C 1
ATOM 758 O O . GLY A 1 106 ? -24.027 30.195 45.330 1.00 64.31 106 GLY A O 1
ATOM 759 N N . ARG A 1 107 ? -24.690 29.605 43.256 1.00 78.38 107 ARG A N 1
ATOM 760 C CA . ARG A 1 107 ? -25.530 28.444 43.622 1.00 78.38 107 ARG A CA 1
ATOM 761 C C . ARG A 1 107 ? -24.891 27.120 43.196 1.00 78.38 107 ARG A C 1
ATOM 763 O O . ARG A 1 107 ? -24.149 27.088 42.221 1.00 78.38 107 ARG A O 1
ATOM 770 N N . CYS A 1 108 ? -25.221 26.014 43.864 1.00 68.81 108 CYS A N 1
ATOM 771 C CA . CYS A 1 108 ? -24.765 24.677 43.474 1.00 68.81 108 CYS A CA 1
ATOM 772 C C . CYS A 1 108 ? -25.661 24.030 42.410 1.00 68.81 108 CYS A C 1
ATOM 774 O O . CYS A 1 108 ? -26.633 23.344 42.733 1.00 68.81 108 CYS A O 1
ATOM 776 N N . GLY A 1 109 ? -25.297 24.198 41.139 1.00 72.69 109 GLY A N 1
ATOM 777 C CA . GLY A 1 109 ? -25.956 23.544 40.006 1.00 72.69 109 GLY A CA 1
ATOM 778 C C . GLY A 1 109 ? -25.399 22.146 39.694 1.00 72.69 109 GLY A C 1
ATOM 779 O O . GLY A 1 109 ? -24.311 21.791 40.164 1.00 72.69 109 GLY A O 1
ATOM 780 N N . PRO A 1 110 ? -26.106 21.339 38.878 1.00 60.28 110 PRO A N 1
ATOM 781 C CA . PRO A 1 110 ? -25.532 20.131 38.291 1.00 60.28 110 PRO A CA 1
ATOM 782 C C . PRO A 1 110 ? -24.301 20.493 37.446 1.00 60.28 110 PRO A C 1
ATOM 784 O O . PRO A 1 110 ? -24.270 21.514 36.758 1.00 60.28 110 PRO A O 1
ATOM 787 N N . ARG A 1 111 ? -23.259 19.663 37.517 1.00 57.22 111 ARG A N 1
ATOM 788 C CA . ARG A 1 111 ? -21.954 19.946 36.905 1.00 57.22 111 ARG A CA 1
ATOM 789 C C . ARG A 1 111 ? -22.036 19.913 35.368 1.00 57.22 111 ARG A C 1
ATOM 791 O O . ARG A 1 111 ? -22.381 18.859 34.842 1.00 57.22 111 ARG A O 1
ATOM 798 N N . PRO A 1 112 ? -21.667 20.986 34.632 1.00 51.84 112 PRO A N 1
ATOM 799 C CA . PRO A 1 112 ? -21.839 21.045 33.175 1.00 51.84 112 PRO A CA 1
ATOM 800 C C . PRO A 1 112 ? -21.102 19.941 32.388 1.00 51.84 112 PRO A C 1
ATOM 802 O O . PRO A 1 112 ? -19.911 20.054 32.099 1.00 51.84 112 PRO A O 1
ATOM 805 N N . ASN A 1 113 ? -21.849 18.881 32.062 1.00 52.41 113 ASN A N 1
ATOM 806 C CA . ASN A 1 113 ? -21.775 17.882 30.977 1.00 52.41 113 ASN A CA 1
ATOM 807 C C . ASN A 1 113 ? -20.412 17.278 30.550 1.00 52.41 113 ASN A C 1
ATOM 809 O O . ASN A 1 113 ? -20.356 16.539 29.573 1.00 52.41 113 ASN A O 1
ATOM 813 N N . ASN A 1 114 ? -19.318 17.527 31.273 1.00 47.72 114 ASN A N 1
ATOM 814 C CA . ASN A 1 114 ? -17.969 17.037 30.946 1.00 47.72 114 ASN A CA 1
ATOM 815 C C . ASN A 1 114 ? -17.406 16.021 31.962 1.00 47.72 114 ASN A C 1
ATOM 817 O O . ASN A 1 114 ? -16.277 15.560 31.803 1.00 47.72 114 ASN A O 1
ATOM 821 N N . ASN A 1 115 ? -18.156 15.687 33.021 1.00 51.47 115 ASN A N 1
ATOM 822 C CA . ASN A 1 115 ? -17.658 14.909 34.167 1.00 51.47 115 ASN A CA 1
ATOM 823 C C . ASN A 1 115 ? -18.558 13.736 34.599 1.00 51.47 115 ASN A C 1
ATOM 825 O O . ASN A 1 115 ? -18.455 13.280 35.735 1.00 51.47 115 ASN A O 1
ATOM 829 N N . GLU A 1 116 ? -19.423 13.229 33.719 1.00 56.38 116 GLU A N 1
ATOM 830 C CA . GLU A 1 116 ? -20.136 11.979 34.004 1.00 56.38 116 GLU A CA 1
ATOM 831 C C . GLU A 1 116 ? -19.218 10.750 33.827 1.00 56.38 116 GLU A C 1
ATOM 833 O O . GLU A 1 116 ? -18.485 10.670 32.824 1.00 56.38 116 GLU A O 1
ATOM 838 N N . PRO A 1 117 ? -19.283 9.767 34.753 1.00 59.81 117 PRO A N 1
ATOM 839 C CA . PRO A 1 117 ? -18.693 8.444 34.593 1.00 59.81 117 PRO A CA 1
ATOM 840 C C . PRO A 1 117 ? -18.995 7.845 33.221 1.00 59.81 117 PRO A C 1
ATOM 842 O O . PRO A 1 117 ? -20.121 7.910 32.728 1.00 59.81 117 PRO A O 1
ATOM 845 N N . CYS A 1 118 ? -17.997 7.210 32.608 1.00 64.69 118 CYS A N 1
ATOM 846 C CA . CYS A 1 118 ? -18.033 6.872 31.184 1.00 64.69 118 CYS A CA 1
ATOM 847 C C . CYS A 1 118 ? -19.244 6.028 30.713 1.00 64.69 118 CYS A C 1
ATOM 849 O O . CYS A 1 118 ? -19.567 6.058 29.530 1.00 64.69 118 CYS A O 1
ATOM 851 N N . LYS A 1 119 ? -19.898 5.268 31.611 1.00 64.69 119 LYS A N 1
ATOM 852 C CA . LYS A 1 119 ? -21.075 4.436 31.296 1.00 64.69 119 LYS A CA 1
ATOM 853 C C . LYS A 1 119 ? -22.408 5.195 31.299 1.00 64.69 119 LYS A C 1
ATOM 855 O O . LYS A 1 119 ? -23.377 4.673 30.763 1.00 64.69 119 LYS A O 1
ATOM 860 N N . GLN A 1 120 ? -22.481 6.355 31.956 1.00 63.50 120 GLN A N 1
ATOM 861 C CA . GLN A 1 120 ? -23.712 7.154 32.047 1.00 63.50 120 GLN A CA 1
ATOM 862 C C . GLN A 1 120 ? -23.904 8.001 30.784 1.00 63.50 120 GLN A C 1
ATOM 864 O O . GLN A 1 120 ? -25.004 8.057 30.240 1.00 63.50 120 GLN A O 1
ATOM 869 N N . ASP A 1 121 ? -22.807 8.525 30.234 1.00 6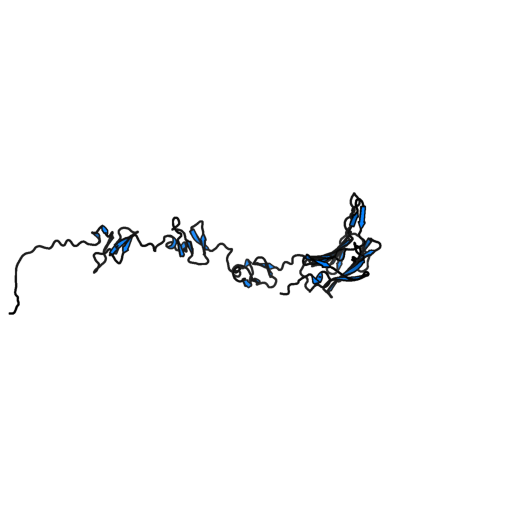4.50 121 ASP A N 1
ATOM 870 C CA . ASP A 1 121 ? -22.782 9.132 28.905 1.00 64.50 121 ASP A CA 1
ATOM 871 C C . ASP A 1 121 ? -22.889 8.047 27.815 1.00 64.50 121 ASP A C 1
ATOM 873 O O . ASP A 1 121 ? -21.894 7.544 27.280 1.00 64.50 121 ASP A O 1
ATOM 877 N N . VAL A 1 122 ? -24.131 7.691 27.473 1.00 67.12 122 VAL A N 1
ATOM 878 C CA . VAL A 1 122 ? -24.471 6.701 26.436 1.00 67.12 122 VAL A CA 1
ATOM 879 C C . VAL A 1 122 ? -23.826 7.044 25.084 1.00 67.12 122 VAL A C 1
ATOM 881 O O . VAL A 1 122 ? -23.490 6.135 24.323 1.00 67.12 122 VAL A O 1
ATOM 884 N N . SER A 1 123 ? -23.556 8.328 24.797 1.00 66.19 123 SER A N 1
ATOM 885 C CA . SER A 1 123 ? -22.901 8.755 23.550 1.00 66.19 123 SER A CA 1
ATOM 886 C C . SER A 1 123 ? -21.440 8.297 23.441 1.00 66.19 123 SER A C 1
ATOM 888 O O . SER A 1 123 ? -20.899 8.222 22.335 1.00 66.19 123 SER A O 1
ATOM 890 N N . LYS A 1 124 ? -20.795 7.941 24.563 1.00 67.81 124 LYS A N 1
ATOM 891 C CA . LYS A 1 124 ? -19.450 7.345 24.569 1.00 67.81 124 LYS A CA 1
ATOM 892 C C . LYS A 1 124 ? -19.450 5.847 24.276 1.00 67.81 124 LYS A C 1
ATOM 894 O O . LYS A 1 124 ? -18.404 5.351 23.872 1.00 67.81 124 LYS A O 1
ATOM 899 N N . GLY A 1 125 ? -20.558 5.127 24.475 1.00 76.81 125 GLY A N 1
ATOM 900 C CA . GLY A 1 125 ? -20.681 3.694 24.157 1.00 76.81 125 GLY A CA 1
ATOM 901 C C . GLY A 1 125 ? -19.770 2.744 24.958 1.00 76.81 125 GLY A C 1
ATOM 902 O O . GLY A 1 125 ? -19.398 1.684 24.447 1.00 76.81 125 GLY A O 1
ATOM 903 N N . CYS A 1 126 ? -19.368 3.116 26.178 1.00 81.88 126 CYS A N 1
ATOM 904 C CA . CYS A 1 126 ? -18.405 2.359 26.984 1.00 81.88 126 CYS A CA 1
ATOM 905 C C . CYS A 1 126 ? -19.021 1.144 27.707 1.00 81.88 126 CYS A C 1
ATOM 907 O O . CYS A 1 126 ? -20.058 1.269 28.359 1.00 81.88 126 CYS A O 1
ATOM 909 N N . ALA A 1 127 ? -18.315 0.008 27.721 1.00 84.81 127 ALA A N 1
ATOM 910 C CA . ALA A 1 127 ? -18.648 -1.152 28.558 1.00 84.81 127 ALA A CA 1
ATOM 911 C C . ALA A 1 127 ? -17.982 -1.081 29.944 1.00 84.81 127 ALA A C 1
ATOM 913 O O . ALA A 1 127 ? -18.598 -1.424 30.958 1.00 84.81 127 ALA A O 1
ATOM 914 N N . THR A 1 128 ? -16.739 -0.597 30.012 1.00 82.50 128 THR A N 1
ATOM 915 C CA . THR A 1 1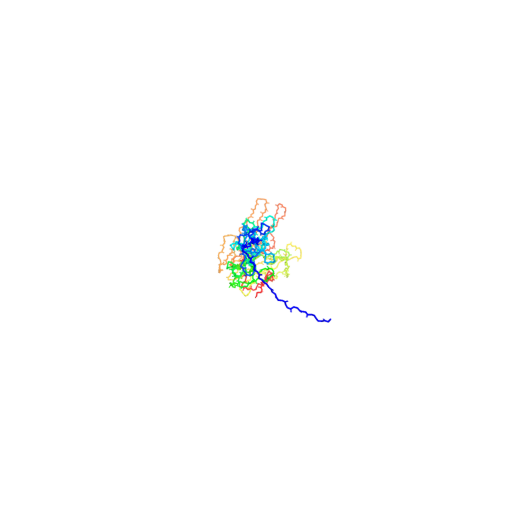28 ? -16.007 -0.294 31.255 1.00 82.50 128 THR A CA 1
ATOM 916 C C . THR A 1 128 ? -15.328 1.071 31.156 1.00 82.50 128 THR A C 1
ATOM 918 O O . THR A 1 128 ? -15.113 1.581 30.054 1.00 82.50 128 THR A O 1
ATOM 921 N N . CYS A 1 129 ? -14.996 1.668 32.303 1.00 80.25 129 CYS A N 1
ATOM 922 C CA . CYS A 1 129 ? -14.289 2.949 32.378 1.00 80.25 129 CYS A CA 1
ATOM 923 C C . CYS A 1 129 ? -12.817 2.751 32.710 1.00 80.25 129 CYS A C 1
ATOM 925 O O . CYS A 1 129 ? -12.447 1.767 33.351 1.00 80.25 129 CYS A O 1
ATOM 927 N N . ALA A 1 130 ? -11.987 3.703 32.292 1.00 79.56 130 ALA A N 1
ATOM 928 C CA . ALA A 1 130 ? -10.591 3.741 32.701 1.00 79.56 130 ALA A CA 1
ATOM 929 C C . ALA A 1 130 ? -10.463 4.008 34.218 1.00 79.56 130 ALA A C 1
ATOM 931 O O . ALA A 1 130 ? -11.340 4.644 34.812 1.00 79.56 130 ALA A O 1
ATOM 932 N N . PRO A 1 131 ? -9.385 3.533 34.868 1.00 70.75 131 PRO A N 1
ATOM 933 C CA . PRO A 1 131 ? -9.104 3.863 36.262 1.00 70.75 131 PRO A CA 1
ATOM 934 C C . PRO A 1 131 ? -8.806 5.362 36.435 1.00 70.75 131 PRO A C 1
ATOM 936 O O . PRO A 1 131 ? -8.610 6.099 35.464 1.00 70.75 131 PRO A O 1
ATOM 939 N N . ALA A 1 132 ? -8.742 5.816 37.689 1.00 59.16 132 ALA A N 1
ATOM 940 C CA . ALA A 1 132 ? -8.307 7.173 38.018 1.00 59.16 132 ALA A CA 1
ATOM 941 C C . ALA A 1 132 ? -6.925 7.482 37.390 1.00 59.16 132 ALA A C 1
ATOM 943 O O . ALA A 1 132 ? -6.068 6.597 37.357 1.00 59.16 132 ALA A O 1
ATOM 944 N N . PRO A 1 133 ? -6.692 8.707 36.877 1.00 63.53 133 PRO A N 1
ATOM 945 C CA . PRO A 1 133 ? -7.584 9.875 36.897 1.00 63.53 133 PRO A CA 1
ATOM 946 C C . PRO A 1 133 ? -8.640 9.902 35.769 1.00 63.53 133 PRO A C 1
ATOM 948 O O . PRO A 1 133 ? -9.433 10.833 35.690 1.00 63.53 133 PRO A O 1
ATOM 951 N N . ASN A 1 134 ? -8.677 8.904 34.884 1.00 70.25 134 ASN A N 1
ATOM 952 C CA . ASN A 1 134 ? -9.381 8.959 33.596 1.00 70.25 134 ASN A CA 1
ATOM 953 C C . ASN A 1 134 ? -10.817 8.386 33.618 1.00 70.25 134 ASN A C 1
ATOM 955 O O . ASN A 1 134 ? -11.314 7.939 32.587 1.00 70.25 134 ASN A O 1
ATOM 959 N N . GLN A 1 135 ? -11.510 8.408 34.759 1.00 74.69 135 GLN A N 1
ATOM 960 C CA . GLN A 1 135 ? -12.795 7.709 34.990 1.00 74.69 135 GLN A CA 1
ATOM 961 C C . GLN A 1 135 ? -13.954 8.122 34.054 1.00 74.69 135 GLN A C 1
ATOM 963 O O . GLN A 1 135 ? -14.918 7.373 33.871 1.00 74.69 135 GLN A O 1
ATOM 968 N N . ASN A 1 136 ? -13.842 9.284 33.409 1.00 73.88 136 ASN A N 1
ATOM 969 C CA . ASN A 1 136 ? -14.825 9.799 32.451 1.00 73.88 136 ASN A CA 1
ATOM 970 C C . ASN A 1 136 ? -14.664 9.193 31.038 1.00 73.88 136 ASN A C 1
ATOM 972 O O . ASN A 1 136 ? -15.546 9.379 30.194 1.00 73.88 136 ASN A O 1
ATOM 976 N N . ASN A 1 137 ? -13.561 8.474 30.788 1.00 80.75 137 ASN A N 1
ATOM 977 C CA . ASN A 1 137 ? -13.199 7.837 29.520 1.00 80.75 137 ASN A CA 1
ATOM 978 C C . ASN A 1 137 ? -13.548 6.340 29.521 1.00 80.75 137 ASN A C 1
ATOM 980 O O . ASN A 1 137 ? -13.406 5.661 30.542 1.00 80.75 137 ASN A O 1
ATOM 984 N N . CYS A 1 138 ? -13.918 5.796 28.360 1.00 81.81 138 CYS A N 1
ATOM 985 C CA . CYS A 1 138 ? -14.007 4.346 28.181 1.00 81.81 138 CYS A CA 1
ATOM 986 C C . CYS A 1 138 ? -12.645 3.666 28.417 1.00 81.81 138 CYS A C 1
ATOM 988 O O . CYS A 1 138 ? -11.608 4.197 28.020 1.00 81.81 138 CYS A O 1
ATOM 990 N N . ALA A 1 139 ? -12.660 2.450 28.964 1.00 84.31 139 ALA A N 1
ATOM 991 C CA . ALA A 1 139 ? -11.567 1.479 28.844 1.00 84.31 139 ALA A CA 1
ATOM 992 C C . ALA A 1 139 ? -11.891 0.395 27.803 1.00 84.31 139 ALA A C 1
ATOM 994 O O . ALA A 1 139 ? -11.023 0.022 27.020 1.00 84.31 139 ALA A O 1
ATOM 995 N N . THR A 1 140 ? -13.146 -0.061 27.742 1.00 85.00 140 THR A N 1
ATOM 996 C CA . THR A 1 140 ? -13.649 -0.968 26.695 1.00 85.00 140 THR A CA 1
ATOM 997 C C . THR A 1 140 ? -15.007 -0.508 26.165 1.00 85.00 140 THR A C 1
ATOM 999 O O . THR A 1 140 ? -15.661 0.353 26.759 1.00 85.00 140 THR A O 1
ATOM 1002 N N . CYS A 1 141 ? -15.435 -1.077 25.037 1.00 83.44 141 CYS A N 1
ATOM 1003 C CA . CYS A 1 141 ? -16.625 -0.667 24.292 1.00 83.44 141 CYS A CA 1
ATOM 1004 C C . CYS A 1 141 ? -17.757 -1.692 24.383 1.00 83.44 141 CYS A C 1
ATOM 1006 O O . CYS A 1 141 ? -17.507 -2.892 24.329 1.00 83.44 141 CYS A O 1
ATOM 1008 N N . SER A 1 142 ? -19.003 -1.216 24.471 1.00 83.38 142 SER A N 1
ATOM 1009 C CA . SER A 1 142 ? -20.200 -2.075 24.503 1.00 83.38 142 SER A CA 1
ATOM 1010 C C . SER A 1 142 ? -20.499 -2.728 23.153 1.00 83.38 142 SER A C 1
ATOM 1012 O O . SER A 1 142 ? -21.116 -3.786 23.104 1.00 83.38 142 SER A O 1
ATOM 1014 N N . ASN A 1 143 ? -20.026 -2.126 22.058 1.00 78.69 143 ASN A N 1
ATOM 1015 C CA . ASN A 1 143 ? -19.960 -2.772 20.752 1.00 78.69 143 ASN A CA 1
ATOM 1016 C C . ASN A 1 143 ? -18.537 -3.335 20.539 1.00 78.69 143 ASN A C 1
ATOM 1018 O O . ASN A 1 143 ? -17.598 -2.535 20.493 1.00 78.69 143 ASN A O 1
ATOM 1022 N N . PRO A 1 144 ? -18.344 -4.656 20.352 1.00 70.88 144 PRO A N 1
ATOM 1023 C CA . PRO A 1 144 ? -17.022 -5.244 20.112 1.00 70.88 144 PRO A CA 1
ATOM 1024 C C . PRO A 1 144 ? -16.383 -4.828 18.772 1.00 70.88 144 PRO A C 1
ATOM 1026 O O . PRO A 1 144 ? -15.185 -5.017 18.586 1.00 70.88 144 PRO A O 1
ATOM 1029 N N . ALA A 1 145 ? -17.143 -4.230 17.844 1.00 69.50 145 ALA A N 1
ATOM 1030 C CA . ALA A 1 145 ? -16.611 -3.639 16.611 1.00 69.50 145 ALA A CA 1
ATOM 1031 C C . ALA A 1 145 ? -16.104 -2.185 16.781 1.00 69.50 145 ALA A C 1
ATOM 1033 O O . ALA A 1 145 ? -15.647 -1.569 15.812 1.00 69.50 145 ALA A O 1
ATOM 1034 N N . HIS A 1 146 ? -16.216 -1.607 17.982 1.00 79.44 146 HIS A N 1
ATOM 1035 C CA . HIS A 1 146 ? -15.742 -0.258 18.304 1.00 79.44 146 HIS A CA 1
ATOM 1036 C C . HIS A 1 146 ? -14.430 -0.302 19.100 1.00 79.44 146 HIS A C 1
ATOM 1038 O O . HIS A 1 146 ? -14.151 -1.258 19.820 1.00 79.44 146 HIS A O 1
ATOM 1044 N N . ILE A 1 147 ? -13.634 0.764 18.997 1.00 83.50 147 ILE A N 1
ATOM 1045 C CA . ILE A 1 147 ? -12.406 0.958 19.778 1.00 83.50 147 ILE A CA 1
ATOM 1046 C C . ILE A 1 147 ? -12.438 2.286 20.532 1.00 83.50 147 ILE A C 1
ATOM 1048 O O . ILE A 1 147 ? -13.032 3.266 20.076 1.00 83.50 147 ILE A O 1
ATOM 1052 N N . VAL A 1 148 ? -11.749 2.336 21.673 1.00 82.19 148 VAL A N 1
ATOM 1053 C CA . VAL A 1 148 ? -11.581 3.575 22.435 1.00 82.19 148 VAL A CA 1
ATOM 1054 C C . VAL A 1 148 ? -10.618 4.506 21.700 1.00 82.19 148 VAL A C 1
ATOM 1056 O O . VAL A 1 148 ? -9.438 4.200 21.548 1.00 82.19 148 VAL A O 1
ATOM 1059 N N . THR A 1 149 ? -11.117 5.665 21.281 1.00 79.56 149 THR A N 1
ATOM 1060 C CA . THR A 1 149 ? -10.338 6.774 20.716 1.00 79.56 149 THR A CA 1
ATOM 1061 C C . THR A 1 149 ? -10.717 8.049 21.461 1.00 79.56 149 THR A C 1
ATOM 1063 O O . THR A 1 149 ? -11.899 8.355 21.599 1.00 79.56 149 THR A O 1
ATOM 1066 N N . ASN A 1 150 ? -9.730 8.783 21.986 1.00 76.94 150 ASN A N 1
ATOM 1067 C CA . ASN A 1 150 ? -9.933 10.019 22.760 1.00 76.94 150 ASN A CA 1
ATOM 1068 C C . ASN A 1 150 ? -11.008 9.888 23.867 1.00 76.94 150 ASN A C 1
ATOM 1070 O O . ASN A 1 150 ? -11.827 10.779 24.075 1.00 76.94 150 ASN A O 1
ATOM 1074 N N . GLY A 1 151 ? -11.027 8.736 24.549 1.00 76.19 151 GLY A N 1
ATOM 1075 C CA . GLY A 1 151 ? -11.946 8.435 25.651 1.00 76.19 151 GLY A CA 1
ATOM 1076 C C . GLY A 1 151 ? -13.366 8.002 25.263 1.00 76.19 151 GLY A C 1
ATOM 1077 O O . GLY A 1 151 ? -14.162 7.740 26.164 1.00 76.19 151 GLY A O 1
ATOM 1078 N N . ARG A 1 152 ? -13.689 7.881 23.966 1.00 83.31 152 ARG A N 1
ATOM 1079 C CA . ARG A 1 152 ? -15.008 7.457 23.451 1.00 83.31 152 ARG A CA 1
ATOM 1080 C C . ARG A 1 152 ? -14.897 6.224 22.548 1.00 83.31 152 ARG A C 1
ATOM 1082 O O . ARG A 1 152 ? -13.863 6.025 21.915 1.00 83.31 152 ARG A O 1
ATOM 1089 N N . CYS A 1 153 ? -15.951 5.419 22.438 1.00 81.50 153 CYS A N 1
ATOM 1090 C CA . CYS A 1 153 ? -15.986 4.242 21.566 1.00 81.50 153 CYS A CA 1
ATOM 1091 C C . CYS A 1 153 ? -16.516 4.558 20.165 1.00 81.50 153 CYS A C 1
ATOM 1093 O O . CYS A 1 153 ? -17.718 4.484 19.906 1.00 81.50 153 CYS A O 1
ATOM 1095 N N . GLY A 1 154 ? -15.603 4.859 19.242 1.00 81.06 154 GLY A N 1
ATOM 1096 C CA . GLY A 1 154 ? -15.912 4.997 17.817 1.00 81.06 154 GLY A CA 1
ATOM 1097 C C . GLY A 1 154 ? -15.833 3.659 17.068 1.00 81.06 154 GLY A C 1
ATOM 1098 O O . GLY A 1 154 ? -15.155 2.741 17.539 1.00 81.06 154 GLY A O 1
ATOM 1099 N N . PRO A 1 155 ? -16.476 3.526 15.892 1.00 74.00 155 PRO A N 1
ATOM 1100 C CA . PRO A 1 155 ? -16.237 2.388 15.002 1.00 74.00 155 PRO A CA 1
ATOM 1101 C C . PRO A 1 155 ? -14.743 2.286 14.663 1.00 74.00 155 PRO A C 1
ATOM 1103 O O . PRO A 1 155 ? -14.054 3.304 14.598 1.00 74.00 155 PRO A O 1
ATOM 1106 N N . ARG A 1 156 ? -14.228 1.069 14.436 1.00 70.12 156 ARG A N 1
ATOM 1107 C CA . ARG A 1 156 ? -12.799 0.830 14.154 1.00 70.12 156 ARG A CA 1
ATOM 1108 C C . ARG A 1 156 ? -12.373 1.371 12.778 1.00 70.12 156 ARG A C 1
ATOM 1110 O O . ARG A 1 156 ? -12.209 0.623 11.817 1.00 70.12 156 ARG A O 1
ATOM 1117 N N . THR A 1 157 ? -12.189 2.687 12.677 1.00 69.62 157 THR A N 1
ATOM 1118 C CA . THR A 1 157 ? -11.702 3.368 11.472 1.00 69.62 157 THR A CA 1
ATOM 1119 C C . THR A 1 157 ? -10.227 3.057 11.253 1.00 69.62 157 THR A C 1
ATOM 1121 O O . THR A 1 157 ? -9.352 3.646 11.887 1.00 69.62 157 THR A O 1
ATOM 1124 N N . PHE A 1 158 ? -9.948 2.128 10.343 1.00 78.75 158 PHE A N 1
ATOM 1125 C CA . PHE A 1 158 ? -8.594 1.854 9.877 1.00 78.75 158 PHE A CA 1
ATOM 1126 C C . PHE A 1 158 ? -8.046 3.064 9.107 1.00 78.75 158 PHE A C 1
ATOM 1128 O O . PHE A 1 158 ? -8.515 3.373 8.011 1.00 78.75 158 PHE A O 1
ATOM 1135 N N . THR A 1 159 ? -7.045 3.742 9.667 1.00 82.56 159 THR A N 1
ATOM 1136 C CA . THR A 1 159 ? -6.287 4.777 8.954 1.00 82.56 159 THR A CA 1
ATOM 1137 C C . THR A 1 159 ? -5.467 4.123 7.838 1.00 82.56 159 THR A C 1
ATOM 1139 O O . THR A 1 159 ? -4.689 3.217 8.141 1.00 82.56 159 THR A O 1
ATOM 1142 N N . PRO A 1 160 ? -5.586 4.556 6.568 1.00 90.12 160 PRO A N 1
ATOM 1143 C CA . PRO A 1 160 ? -4.790 3.997 5.482 1.00 90.12 160 PRO A CA 1
ATOM 1144 C C . PRO A 1 160 ? -3.283 4.128 5.729 1.00 90.12 160 PRO A C 1
ATOM 1146 O O . PRO A 1 160 ? -2.801 5.200 6.100 1.00 90.12 160 PRO A O 1
ATOM 1149 N N . VAL A 1 161 ? -2.534 3.050 5.488 1.00 93.12 161 VAL A N 1
ATOM 1150 C CA . VAL A 1 161 ? -1.076 2.990 5.692 1.00 93.12 161 VAL A CA 1
ATOM 1151 C C . VAL A 1 161 ? -0.348 2.680 4.392 1.00 93.12 161 VAL A C 1
ATOM 1153 O O . VAL A 1 161 ? -0.806 1.873 3.581 1.00 93.12 161 VAL A O 1
ATOM 1156 N N . ASN A 1 162 ? 0.806 3.320 4.206 1.00 96.00 162 ASN A N 1
ATOM 1157 C CA . ASN A 1 162 ? 1.631 3.208 3.008 1.00 96.00 162 ASN A CA 1
ATOM 1158 C C . ASN A 1 162 ? 2.916 2.436 3.310 1.00 96.00 162 ASN A C 1
ATOM 1160 O O . ASN A 1 162 ? 3.586 2.730 4.295 1.00 96.00 162 ASN A O 1
ATOM 1164 N N . GLY A 1 163 ? 3.276 1.504 2.433 1.00 97.19 163 GLY A N 1
ATOM 1165 C CA . GLY A 1 163 ? 4.596 0.885 2.374 1.00 97.19 163 GLY A CA 1
ATOM 1166 C C . GLY A 1 163 ? 5.203 1.068 0.982 1.00 97.19 163 GLY A C 1
ATOM 1167 O O . GLY A 1 163 ? 4.471 1.124 -0.007 1.00 97.19 163 GLY A O 1
ATOM 1168 N N . THR A 1 164 ? 6.525 1.188 0.881 1.00 97.81 164 THR A N 1
ATOM 1169 C CA . THR A 1 164 ? 7.228 1.435 -0.388 1.00 97.81 164 THR A CA 1
ATOM 1170 C C . THR A 1 164 ? 8.470 0.566 -0.558 1.00 97.81 164 THR A C 1
ATOM 1172 O O . THR A 1 164 ? 9.151 0.236 0.408 1.00 97.81 164 THR A O 1
ATOM 1175 N N . MET A 1 165 ? 8.786 0.236 -1.810 1.00 97.31 165 MET A N 1
ATOM 1176 C CA . MET A 1 165 ? 10.028 -0.400 -2.250 1.00 97.31 165 MET A CA 1
ATOM 1177 C C . MET A 1 165 ? 10.710 0.539 -3.247 1.00 97.31 165 MET A C 1
ATOM 1179 O O . MET A 1 165 ? 10.155 0.824 -4.312 1.00 97.31 165 MET A O 1
ATOM 1183 N N . LEU A 1 166 ? 11.893 1.030 -2.883 1.00 95.75 166 LEU A N 1
ATOM 1184 C CA . LEU A 1 166 ? 12.680 2.015 -3.625 1.00 95.75 166 LEU A CA 1
ATOM 1185 C C . LEU A 1 166 ? 13.840 1.346 -4.375 1.00 95.75 166 LEU A C 1
ATOM 1187 O O . LEU A 1 166 ? 14.107 0.153 -4.226 1.00 95.75 166 LEU A O 1
ATOM 1191 N N . SER A 1 167 ? 14.557 2.124 -5.180 1.00 92.25 167 SER A N 1
ATOM 1192 C CA . SER A 1 167 ? 15.535 1.647 -6.162 1.00 92.25 167 SER A CA 1
ATOM 1193 C C . SER A 1 167 ? 16.983 1.481 -5.673 1.00 92.25 167 SER A C 1
ATOM 1195 O O . SER A 1 167 ? 17.918 1.501 -6.479 1.00 92.25 167 SER A O 1
ATOM 1197 N N . ASP A 1 168 ? 17.212 1.323 -4.366 1.00 92.31 168 ASP A N 1
ATOM 1198 C CA . ASP A 1 168 ? 18.562 1.141 -3.808 1.00 92.31 168 ASP A CA 1
ATOM 1199 C C . ASP A 1 168 ? 18.641 0.194 -2.591 1.00 92.31 168 ASP A C 1
ATOM 1201 O O . ASP A 1 168 ? 19.306 0.490 -1.600 1.00 92.31 168 ASP A O 1
ATOM 1205 N N . ASN A 1 169 ? 17.975 -0.967 -2.673 1.00 93.88 169 ASN A N 1
ATOM 1206 C CA . ASN A 1 169 ? 17.688 -1.915 -1.572 1.00 93.88 169 ASN A CA 1
ATOM 1207 C C . ASN A 1 169 ? 16.755 -1.391 -0.468 1.00 93.88 169 ASN A C 1
ATOM 1209 O O . ASN A 1 169 ? 16.375 -2.168 0.407 1.00 93.88 169 ASN A O 1
ATOM 1213 N N . ARG A 1 170 ? 16.397 -0.105 -0.450 1.00 95.25 170 ARG A N 1
ATOM 1214 C CA . ARG A 1 170 ? 15.591 0.478 0.630 1.00 95.25 170 ARG A CA 1
ATOM 1215 C C . ARG A 1 170 ? 14.094 0.418 0.365 1.00 95.25 170 ARG A C 1
ATOM 1217 O O . ARG A 1 170 ? 13.639 0.407 -0.773 1.00 95.25 170 ARG A O 1
ATOM 1224 N N . GLY A 1 171 ? 13.330 0.459 1.443 1.00 94.94 171 GLY A N 1
ATOM 1225 C CA . GLY A 1 171 ? 11.892 0.676 1.437 1.00 94.94 171 GLY A CA 1
ATOM 1226 C C . GLY A 1 171 ? 11.435 1.370 2.715 1.00 94.94 171 GLY A C 1
ATOM 1227 O O . GLY A 1 171 ? 12.244 1.659 3.600 1.00 94.94 171 GLY A O 1
ATOM 1228 N N . ILE A 1 172 ? 10.134 1.611 2.821 1.00 96.44 172 ILE A N 1
ATOM 1229 C CA . ILE A 1 172 ? 9.475 2.098 4.037 1.00 96.44 172 ILE A CA 1
ATOM 1230 C C . ILE A 1 172 ? 8.341 1.124 4.355 1.00 96.44 172 ILE A C 1
ATOM 1232 O O . ILE A 1 172 ? 7.544 0.803 3.479 1.00 96.44 172 ILE A O 1
ATOM 1236 N N . GLY A 1 173 ? 8.274 0.625 5.586 1.00 95.00 173 GLY A N 1
ATOM 1237 C CA . GLY A 1 173 ? 7.198 -0.253 6.040 1.00 95.00 173 GLY A CA 1
ATOM 1238 C C . GLY A 1 173 ? 5.869 0.476 6.250 1.00 95.00 173 GLY A C 1
ATOM 1239 O O . GLY A 1 173 ? 5.836 1.694 6.404 1.00 95.00 173 GLY A O 1
ATOM 1240 N N . PHE A 1 174 ? 4.775 -0.279 6.379 1.00 93.88 174 PHE A N 1
ATOM 1241 C CA . PHE A 1 174 ? 3.452 0.238 6.765 1.00 93.88 174 PHE A CA 1
ATOM 1242 C C . PHE A 1 174 ? 3.452 0.946 8.135 1.00 93.88 174 PHE A C 1
ATOM 1244 O O . PHE A 1 174 ? 2.566 1.744 8.424 1.00 93.88 174 PHE A O 1
ATOM 1251 N N . ASN A 1 175 ? 4.457 0.674 8.971 1.00 89.50 175 ASN A N 1
ATOM 1252 C CA . ASN A 1 175 ? 4.716 1.349 10.246 1.00 89.50 175 ASN A CA 1
ATOM 1253 C C . ASN A 1 175 ? 5.596 2.617 10.121 1.00 89.50 175 ASN A C 1
ATOM 1255 O O . ASN A 1 175 ? 6.053 3.141 11.137 1.00 89.50 175 ASN A O 1
ATOM 1259 N N . GLY A 1 176 ? 5.890 3.077 8.900 1.00 90.94 176 GLY A N 1
ATOM 1260 C CA . GLY A 1 176 ? 6.724 4.248 8.615 1.00 90.94 176 GLY A CA 1
ATOM 1261 C C . GLY A 1 176 ? 8.231 4.057 8.837 1.00 90.94 176 GLY A C 1
ATOM 1262 O O . GLY A 1 176 ? 8.995 4.994 8.611 1.00 90.94 176 GLY A O 1
ATOM 1263 N N . ARG A 1 177 ? 8.692 2.876 9.271 1.00 93.56 177 ARG A N 1
ATOM 1264 C CA . ARG A 1 177 ? 10.121 2.614 9.517 1.00 93.56 177 ARG A CA 1
ATOM 1265 C C . ARG A 1 177 ? 10.844 2.222 8.222 1.00 93.56 177 ARG A C 1
ATOM 1267 O O . ARG A 1 177 ? 10.255 1.513 7.404 1.00 93.56 177 ARG A O 1
ATOM 1274 N N . PRO A 1 178 ? 12.118 2.612 8.032 1.00 95.06 178 PRO A N 1
ATOM 1275 C CA . PRO A 1 178 ? 12.924 2.109 6.925 1.00 95.06 178 PRO A CA 1
ATOM 1276 C C . PRO A 1 178 ? 13.064 0.583 6.971 1.00 95.06 178 PRO A C 1
ATOM 1278 O O . PRO A 1 178 ? 13.250 0.006 8.042 1.00 95.06 178 PRO A O 1
ATOM 1281 N N . ILE A 1 179 ? 13.042 -0.049 5.800 1.00 95.31 179 ILE A N 1
ATOM 1282 C CA . ILE A 1 179 ? 13.422 -1.453 5.608 1.00 95.31 179 ILE A CA 1
ATOM 1283 C C . ILE A 1 179 ? 14.536 -1.568 4.566 1.00 95.31 179 ILE A C 1
ATOM 1285 O O . ILE A 1 179 ? 14.678 -0.706 3.696 1.00 95.31 179 ILE A O 1
ATOM 1289 N N . THR A 1 180 ? 15.292 -2.663 4.630 1.00 95.06 180 THR A N 1
ATOM 1290 C CA . THR A 1 180 ? 16.285 -3.037 3.618 1.00 95.06 180 THR A CA 1
ATOM 1291 C C . THR A 1 180 ? 15.930 -4.416 3.082 1.00 95.06 180 THR A C 1
ATOM 1293 O O . THR A 1 180 ? 15.973 -5.388 3.835 1.00 95.06 180 THR A O 1
ATOM 1296 N N . TYR A 1 181 ? 15.605 -4.515 1.795 1.00 93.19 181 TYR A N 1
ATOM 1297 C CA . TYR A 1 181 ? 15.393 -5.798 1.133 1.00 93.19 181 TYR A CA 1
ATOM 1298 C C . TYR A 1 181 ? 16.699 -6.340 0.543 1.00 93.19 181 TYR A C 1
ATOM 1300 O O . TYR A 1 181 ? 17.584 -5.594 0.116 1.00 93.19 181 TYR A O 1
ATOM 1308 N N . GLN A 1 182 ? 16.833 -7.664 0.543 1.00 91.50 182 GLN A N 1
ATOM 1309 C CA . GLN A 1 182 ? 18.031 -8.376 0.105 1.00 91.50 182 GLN A CA 1
ATOM 1310 C C . GLN A 1 182 ? 17.690 -9.498 -0.883 1.00 91.50 182 GLN A C 1
ATOM 1312 O O . GLN A 1 182 ? 16.532 -9.881 -1.042 1.00 91.50 182 GLN A O 1
ATOM 1317 N N . GLY A 1 183 ? 18.729 -9.987 -1.560 1.00 92.56 183 GLY A N 1
ATOM 1318 C CA . GLY A 1 183 ? 18.665 -11.055 -2.555 1.00 92.56 183 GLY A CA 1
ATOM 1319 C C . GLY A 1 183 ? 19.734 -10.904 -3.643 1.00 92.56 183 GLY A C 1
ATOM 1320 O O . GLY A 1 183 ? 20.521 -9.938 -3.669 1.00 92.56 183 GLY A O 1
ATOM 1321 N N . ARG A 1 184 ? 19.772 -11.891 -4.535 1.00 95.06 184 ARG A N 1
ATOM 1322 C CA . ARG A 1 184 ? 20.621 -11.979 -5.728 1.00 95.06 184 ARG A CA 1
ATOM 1323 C C . ARG A 1 184 ? 19.920 -11.340 -6.931 1.00 95.06 184 ARG A C 1
ATOM 1325 O O . ARG A 1 184 ? 18.700 -11.221 -6.982 1.00 95.06 184 ARG A O 1
ATOM 1332 N N . ILE A 1 185 ? 20.692 -10.932 -7.936 1.00 94.44 185 ILE A N 1
ATOM 1333 C CA . ILE A 1 185 ? 20.124 -10.474 -9.212 1.00 94.44 185 ILE A CA 1
ATOM 1334 C C . ILE A 1 185 ? 19.439 -11.663 -9.904 1.00 94.44 185 ILE A C 1
ATOM 1336 O O . ILE A 1 185 ? 20.011 -12.745 -9.993 1.00 94.44 185 ILE A O 1
ATOM 1340 N N . GLY A 1 186 ? 18.214 -11.452 -10.385 1.00 95.44 186 GLY A N 1
ATOM 1341 C CA . GLY A 1 186 ? 17.355 -12.463 -10.998 1.00 95.44 186 GLY A CA 1
ATOM 1342 C C . GLY A 1 186 ? 16.416 -13.193 -10.029 1.00 95.44 186 GLY A C 1
ATOM 1343 O O . GLY A 1 186 ? 15.506 -13.869 -10.513 1.00 95.44 186 GLY A O 1
ATOM 1344 N N . GLU A 1 187 ? 16.606 -13.040 -8.715 1.00 97.19 187 GLU A N 1
ATOM 1345 C CA . GLU A 1 187 ? 15.820 -13.678 -7.646 1.00 97.19 187 GLU A CA 1
ATOM 1346 C C . GLU A 1 187 ? 14.412 -13.069 -7.515 1.00 97.19 187 GLU A C 1
ATOM 1348 O O . GLU A 1 187 ? 14.204 -11.896 -7.834 1.00 97.19 187 GLU A O 1
ATOM 1353 N N . MET A 1 188 ? 13.446 -13.865 -7.045 1.00 97.00 188 MET A N 1
ATOM 1354 C CA . MET A 1 188 ? 12.088 -13.415 -6.724 1.00 97.00 188 MET A CA 1
ATOM 1355 C C . MET A 1 188 ? 11.962 -13.138 -5.224 1.00 97.00 188 MET A C 1
ATOM 1357 O O . MET A 1 188 ? 12.356 -13.971 -4.415 1.00 97.00 188 MET A O 1
ATOM 1361 N N . ILE A 1 189 ? 11.358 -12.007 -4.861 1.00 96.81 189 ILE A N 1
ATOM 1362 C CA . ILE A 1 189 ? 11.049 -11.625 -3.479 1.00 96.81 189 ILE A CA 1
ATOM 1363 C C . ILE A 1 189 ? 9.548 -11.379 -3.293 1.00 96.81 189 ILE A C 1
ATOM 1365 O O . ILE A 1 189 ? 8.891 -10.827 -4.177 1.00 96.81 189 ILE A O 1
ATOM 1369 N N . ASP A 1 190 ? 9.015 -11.733 -2.125 1.00 97.12 190 ASP A N 1
ATOM 1370 C CA . ASP A 1 190 ? 7.672 -11.324 -1.704 1.00 97.12 190 ASP A CA 1
ATOM 1371 C C . ASP A 1 190 ? 7.724 -9.881 -1.174 1.00 97.12 190 ASP A C 1
ATOM 1373 O O . ASP A 1 190 ? 8.365 -9.599 -0.156 1.00 97.12 190 ASP A O 1
ATOM 1377 N N . ILE A 1 191 ? 7.084 -8.949 -1.885 1.00 97.19 191 ILE A N 1
ATOM 1378 C CA . ILE A 1 191 ? 6.981 -7.549 -1.453 1.00 97.19 191 ILE A CA 1
ATOM 1379 C C . ILE A 1 191 ? 5.918 -7.455 -0.361 1.00 97.19 191 ILE A C 1
ATOM 1381 O O . ILE A 1 191 ? 6.171 -6.890 0.703 1.00 97.19 191 ILE A O 1
ATOM 1385 N N . VAL A 1 192 ? 4.737 -8.011 -0.629 1.00 97.06 192 VAL A N 1
ATOM 1386 C CA . VAL A 1 192 ? 3.679 -8.217 0.357 1.00 97.06 192 VAL A CA 1
ATOM 1387 C C . VAL A 1 192 ? 2.680 -9.253 -0.149 1.00 97.06 192 VAL A C 1
ATOM 1389 O O . VAL A 1 192 ? 2.268 -9.222 -1.311 1.00 97.06 192 VAL A O 1
ATOM 1392 N N . SER A 1 193 ? 2.224 -10.128 0.739 1.00 94.62 193 SER A N 1
ATOM 1393 C CA . SER A 1 193 ? 1.224 -11.144 0.426 1.00 94.62 193 SER A CA 1
ATOM 1394 C C . SER A 1 193 ? 0.248 -11.383 1.579 1.00 94.62 193 SER A C 1
ATOM 1396 O O . SER A 1 193 ? 0.521 -11.054 2.733 1.00 94.62 193 SER A O 1
ATOM 1398 N N . ALA A 1 194 ? -0.901 -11.967 1.245 1.00 91.25 194 ALA A N 1
ATOM 1399 C CA . ALA A 1 194 ? -1.820 -12.612 2.175 1.00 91.25 194 ALA A CA 1
ATOM 1400 C C . ALA A 1 194 ? -2.130 -14.001 1.601 1.00 91.25 194 ALA A C 1
ATOM 1402 O O . ALA A 1 194 ? -3.136 -14.210 0.917 1.00 91.25 194 ALA A O 1
ATOM 1403 N N . ALA A 1 195 ? -1.185 -14.927 1.764 1.00 81.50 195 ALA A N 1
ATOM 1404 C CA . ALA A 1 195 ? -1.268 -16.260 1.176 1.00 81.50 195 ALA A CA 1
ATOM 1405 C C . ALA A 1 195 ? -2.374 -17.115 1.840 1.00 81.50 195 ALA A C 1
ATOM 1407 O O . ALA A 1 195 ? -2.639 -16.951 3.031 1.00 81.50 195 ALA A O 1
ATOM 1408 N N . PRO A 1 196 ? -3.025 -18.040 1.106 1.00 83.50 196 PRO A N 1
ATOM 1409 C CA . PRO A 1 196 ? -2.897 -18.305 -0.333 1.00 83.50 196 PRO A CA 1
ATOM 1410 C C . PRO A 1 196 ? -3.683 -17.328 -1.230 1.00 83.50 196 PRO A C 1
ATOM 1412 O O . PRO A 1 196 ? -3.683 -17.495 -2.444 1.00 83.50 196 PRO A O 1
ATOM 1415 N N . PHE A 1 197 ? -4.371 -16.333 -0.663 1.00 88.88 197 PHE A N 1
ATOM 1416 C CA . PHE A 1 197 ? -5.357 -15.520 -1.376 1.00 88.88 197 PHE A CA 1
ATOM 1417 C C . PHE A 1 197 ? -4.722 -14.620 -2.435 1.00 88.88 197 PHE A C 1
ATOM 1419 O O . PHE A 1 197 ? -5.084 -14.728 -3.600 1.00 88.88 197 PHE A O 1
ATOM 1426 N N . TRP A 1 198 ? -3.791 -13.738 -2.061 1.00 93.12 198 TRP A N 1
ATOM 1427 C CA . TRP A 1 198 ? -3.119 -12.839 -3.009 1.00 93.12 198 TRP A CA 1
ATOM 1428 C C . TRP A 1 198 ? -1.642 -12.620 -2.675 1.00 93.12 198 TRP A C 1
ATOM 1430 O O . TRP A 1 198 ? -1.220 -12.747 -1.525 1.00 93.12 198 TRP A O 1
ATOM 1440 N N . SER A 1 199 ? -0.849 -12.258 -3.686 1.00 96.19 199 SER A N 1
ATOM 1441 C CA . SER A 1 199 ? 0.564 -11.893 -3.518 1.00 96.19 199 SER A CA 1
ATOM 1442 C C . SER A 1 199 ? 1.012 -10.792 -4.480 1.00 96.19 199 SER A C 1
ATOM 1444 O O . SER A 1 199 ? 0.538 -10.703 -5.616 1.00 96.19 199 SER A O 1
ATOM 1446 N N . LEU A 1 200 ? 1.950 -9.964 -4.021 1.00 98.00 200 LEU A N 1
ATOM 1447 C CA . LEU A 1 200 ? 2.686 -8.988 -4.814 1.00 98.00 200 LEU A CA 1
ATOM 1448 C C . LEU A 1 200 ? 4.175 -9.345 -4.757 1.00 98.00 200 LEU A C 1
ATOM 1450 O O . LEU A 1 200 ? 4.857 -9.059 -3.778 1.00 98.00 200 LEU A O 1
ATOM 1454 N N . ASN A 1 201 ? 4.681 -9.965 -5.820 1.00 98.06 201 ASN A N 1
ATOM 1455 C CA . ASN A 1 201 ? 6.061 -10.450 -5.885 1.00 98.06 201 ASN A CA 1
ATOM 1456 C C . ASN A 1 201 ? 6.904 -9.579 -6.820 1.00 98.06 201 ASN A C 1
ATOM 1458 O O . ASN A 1 201 ? 6.426 -9.145 -7.868 1.00 98.06 201 ASN A O 1
ATOM 1462 N N . GLY A 1 202 ? 8.168 -9.356 -6.477 1.00 97.81 202 GLY A N 1
ATOM 1463 C CA . GLY A 1 202 ? 9.127 -8.589 -7.269 1.00 97.81 202 GLY A CA 1
ATOM 1464 C C . GLY A 1 202 ? 10.300 -9.440 -7.743 1.00 97.81 202 GLY A C 1
ATOM 1465 O O . GLY A 1 202 ? 10.732 -10.328 -7.017 1.00 97.81 202 GLY A O 1
ATOM 1466 N N . ARG A 1 203 ? 10.848 -9.164 -8.930 1.00 98.06 203 ARG A N 1
ATOM 1467 C CA . ARG A 1 203 ? 12.109 -9.763 -9.397 1.00 98.06 203 ARG A CA 1
ATOM 1468 C C . ARG A 1 203 ? 13.254 -8.769 -9.271 1.00 98.06 203 ARG A C 1
ATOM 1470 O O . ARG A 1 203 ? 13.141 -7.652 -9.773 1.00 98.06 203 ARG A O 1
ATOM 1477 N N . LEU A 1 204 ? 14.359 -9.177 -8.657 1.00 97.38 204 LEU A N 1
ATOM 1478 C CA . LEU A 1 204 ? 15.520 -8.319 -8.436 1.00 97.38 204 LEU A CA 1
ATOM 1479 C C . LEU A 1 204 ? 16.402 -8.162 -9.685 1.00 97.38 204 LEU A C 1
ATOM 1481 O O . LEU A 1 204 ? 16.689 -9.121 -10.399 1.00 97.38 204 LEU A O 1
ATOM 1485 N N . ILE A 1 205 ? 16.901 -6.948 -9.898 1.00 95.94 205 ILE A N 1
ATOM 1486 C CA . ILE A 1 205 ? 17.920 -6.564 -10.890 1.00 95.94 205 ILE A CA 1
ATOM 1487 C C . ILE A 1 205 ? 18.980 -5.666 -10.232 1.00 95.94 205 ILE A C 1
ATOM 1489 O O . ILE A 1 205 ? 18.847 -5.325 -9.059 1.00 95.94 205 ILE A O 1
ATOM 1493 N N . ARG A 1 206 ? 20.032 -5.258 -10.960 1.00 93.50 206 ARG 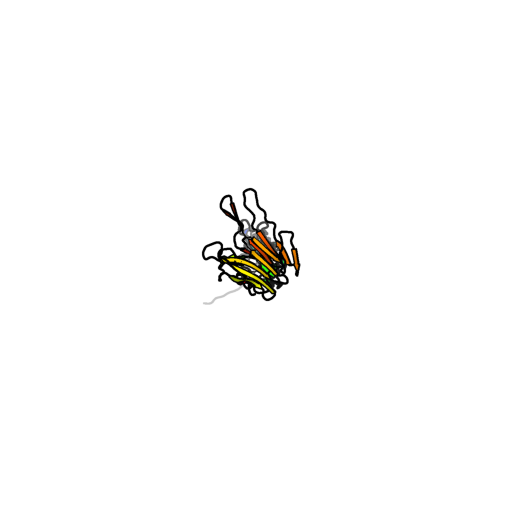A N 1
ATOM 1494 C CA . ARG A 1 206 ? 20.951 -4.194 -10.501 1.00 93.50 206 ARG A CA 1
ATOM 1495 C C . ARG A 1 206 ? 20.176 -2.878 -10.351 1.00 93.50 206 ARG A C 1
ATOM 1497 O O . ARG A 1 206 ? 19.416 -2.525 -11.247 1.00 93.50 206 ARG A O 1
ATOM 1504 N N . GLY A 1 207 ? 20.369 -2.185 -9.231 1.00 88.56 207 GLY A N 1
ATOM 1505 C CA . GLY A 1 207 ? 19.628 -0.969 -8.895 1.00 88.56 207 GLY A CA 1
ATOM 1506 C C . GLY A 1 207 ? 20.270 0.338 -9.349 1.00 88.56 207 GLY A C 1
ATOM 1507 O O . GLY A 1 207 ? 21.234 0.344 -10.116 1.00 88.56 207 GLY A O 1
ATOM 1508 N N . SER A 1 208 ? 19.726 1.452 -8.852 1.00 86.75 208 SER A N 1
ATOM 1509 C CA . SER A 1 208 ? 20.120 2.820 -9.233 1.00 86.75 208 SER A CA 1
ATOM 1510 C C . SER A 1 208 ? 21.553 3.206 -8.832 1.00 86.75 208 SER A C 1
ATOM 1512 O O . SER A 1 208 ? 22.136 4.116 -9.419 1.00 86.75 208 SER A O 1
ATOM 1514 N N . ARG A 1 209 ? 22.142 2.508 -7.852 1.00 89.06 209 ARG A N 1
ATOM 1515 C CA . ARG A 1 209 ? 23.520 2.707 -7.365 1.00 89.06 209 ARG A CA 1
ATOM 1516 C C . ARG A 1 209 ? 24.373 1.454 -7.578 1.00 89.06 209 ARG A C 1
ATOM 1518 O O . ARG A 1 209 ? 23.851 0.338 -7.637 1.00 89.06 209 ARG A O 1
ATOM 1525 N N . TRP A 1 210 ? 25.698 1.608 -7.602 1.00 86.56 210 TRP A N 1
ATOM 1526 C CA . TRP A 1 210 ? 26.619 0.464 -7.548 1.00 86.56 210 TRP A CA 1
ATOM 1527 C C . TRP A 1 210 ? 26.342 -0.412 -6.309 1.00 86.56 210 TRP A C 1
ATOM 1529 O O . TRP A 1 210 ? 25.880 0.097 -5.292 1.00 86.56 210 TRP A O 1
ATOM 1539 N N . SER A 1 211 ? 26.545 -1.729 -6.445 1.00 87.88 211 SER A N 1
ATOM 1540 C CA . SER A 1 211 ? 26.164 -2.818 -5.512 1.00 87.88 211 SER A CA 1
ATOM 1541 C C . SER A 1 211 ? 24.684 -2.914 -5.068 1.00 87.88 211 SER A C 1
ATOM 1543 O O . SER A 1 211 ? 24.271 -3.956 -4.543 1.00 87.88 211 SER A O 1
ATOM 1545 N N . SER A 1 212 ? 23.849 -1.905 -5.331 1.00 92.81 212 SER A N 1
ATOM 1546 C CA . SER A 1 212 ? 22.411 -1.942 -5.040 1.00 92.81 212 SER A CA 1
ATOM 1547 C C . SER A 1 212 ? 21.623 -2.844 -6.000 1.00 92.81 212 SER A C 1
ATOM 1549 O O . SER A 1 212 ? 22.069 -3.177 -7.104 1.00 92.81 212 SER A O 1
ATOM 1551 N N . ARG A 1 213 ? 20.423 -3.231 -5.567 1.00 93.88 213 ARG A N 1
ATOM 1552 C CA . ARG A 1 213 ? 19.403 -3.942 -6.333 1.00 93.88 213 ARG A CA 1
ATOM 1553 C C . ARG A 1 213 ? 18.150 -3.070 -6.464 1.00 93.88 213 ARG A C 1
ATOM 1555 O O . ARG A 1 213 ? 17.958 -2.097 -5.732 1.00 93.88 213 ARG A O 1
ATOM 1562 N N . SER A 1 214 ? 17.300 -3.419 -7.418 1.00 95.62 214 SER A N 1
ATOM 1563 C CA . SER A 1 214 ? 15.957 -2.855 -7.589 1.00 95.62 214 SER A CA 1
ATOM 1564 C C . SER A 1 214 ? 14.993 -3.897 -8.128 1.00 95.62 214 SER A C 1
ATOM 1566 O O . SER A 1 214 ? 15.409 -4.987 -8.514 1.00 95.62 214 SER A O 1
ATOM 1568 N N . LEU A 1 215 ? 13.712 -3.548 -8.201 1.00 97.56 215 LEU A N 1
ATOM 1569 C CA . LEU A 1 215 ? 12.709 -4.336 -8.904 1.00 97.56 215 LEU A CA 1
ATOM 1570 C C . LEU A 1 215 ? 12.881 -4.145 -10.422 1.00 97.56 215 LEU A C 1
ATOM 1572 O O . LEU A 1 215 ? 12.963 -3.018 -10.900 1.00 97.56 215 LEU A O 1
ATOM 1576 N N . GLY A 1 216 ? 12.957 -5.234 -11.184 1.00 97.19 216 GLY A N 1
ATOM 1577 C CA . GLY A 1 216 ? 12.974 -5.226 -12.656 1.00 97.19 216 GLY A CA 1
ATOM 1578 C C . GLY A 1 216 ? 11.661 -5.709 -13.264 1.00 97.19 216 GLY A C 1
ATOM 1579 O O . GLY A 1 216 ? 11.266 -5.264 -14.342 1.00 97.19 216 GLY A O 1
ATOM 1580 N N . SER A 1 217 ? 10.950 -6.565 -12.529 1.00 98.19 217 SER A N 1
ATOM 1581 C CA . SER A 1 217 ? 9.540 -6.854 -12.756 1.00 98.19 217 SER A CA 1
ATOM 1582 C C . SER A 1 217 ? 8.779 -6.992 -11.438 1.00 98.19 217 SER A C 1
ATOM 1584 O O . SER A 1 217 ? 9.366 -7.233 -10.382 1.00 98.19 217 SER A O 1
ATOM 1586 N N . VAL A 1 218 ? 7.465 -6.789 -11.499 1.00 98.50 218 VAL A N 1
ATOM 1587 C CA . VAL A 1 218 ? 6.521 -6.839 -10.379 1.00 98.50 218 VAL A CA 1
ATOM 1588 C C . VAL A 1 218 ? 5.287 -7.608 -10.839 1.00 98.50 218 VAL A C 1
ATOM 1590 O O . VAL A 1 218 ? 4.789 -7.390 -11.941 1.00 98.50 218 VAL A O 1
ATOM 1593 N N . THR A 1 219 ? 4.794 -8.529 -10.016 1.00 98.44 219 THR A N 1
ATOM 1594 C CA . THR A 1 219 ? 3.657 -9.396 -10.338 1.00 98.44 219 THR A CA 1
ATOM 1595 C C . THR A 1 219 ? 2.650 -9.392 -9.200 1.00 98.44 219 THR A C 1
ATOM 1597 O O . THR A 1 219 ? 2.900 -9.980 -8.150 1.00 98.44 219 THR A O 1
ATOM 1600 N N . TRP A 1 220 ? 1.496 -8.773 -9.434 1.00 97.62 220 TRP A N 1
ATOM 1601 C CA . TRP A 1 220 ? 0.300 -8.982 -8.625 1.00 97.62 220 TRP A CA 1
ATOM 1602 C C . TRP A 1 220 ? -0.398 -10.266 -9.073 1.00 97.62 220 TRP A C 1
ATOM 1604 O O . TRP A 1 220 ? -0.610 -10.468 -10.273 1.00 97.62 220 TRP A O 1
ATOM 1614 N N . THR A 1 221 ? -0.783 -11.104 -8.115 1.00 96.44 221 THR A N 1
ATOM 1615 C CA . THR A 1 221 ? -1.587 -12.308 -8.350 1.00 96.44 221 THR A CA 1
ATOM 1616 C C . THR A 1 221 ? -2.756 -12.354 -7.372 1.00 96.44 221 THR A C 1
ATOM 1618 O O . THR A 1 221 ? -2.564 -12.342 -6.158 1.00 96.44 221 THR A O 1
ATOM 1621 N N . TYR A 1 222 ? -3.957 -12.423 -7.936 1.00 93.69 222 TYR A N 1
ATOM 1622 C CA . TYR A 1 222 ? -5.226 -12.797 -7.309 1.00 93.69 222 TYR A CA 1
ATOM 1623 C C . TYR A 1 222 ? -6.009 -13.596 -8.376 1.00 93.69 222 TYR A C 1
ATOM 1625 O O . TYR A 1 222 ? -5.386 -14.207 -9.245 1.00 93.69 222 TYR A O 1
ATOM 1633 N N . ASP A 1 223 ? -7.336 -13.472 -8.444 1.00 91.69 223 ASP A N 1
ATOM 1634 C CA . ASP A 1 223 ? -8.165 -13.911 -9.587 1.00 91.69 223 ASP A CA 1
ATOM 1635 C C . ASP A 1 223 ? -7.745 -13.289 -10.944 1.00 91.69 223 ASP A C 1
ATOM 1637 O O . ASP A 1 223 ? -8.249 -13.666 -12.000 1.00 91.69 223 ASP A O 1
ATOM 1641 N N . ASN A 1 224 ? -6.836 -12.304 -10.924 1.00 93.94 224 ASN A N 1
ATOM 1642 C CA . ASN A 1 224 ? -6.131 -11.776 -12.090 1.00 93.94 224 ASN A CA 1
ATOM 1643 C C . ASN A 1 224 ? -4.628 -11.745 -11.817 1.00 93.94 224 ASN A C 1
ATOM 1645 O O . ASN A 1 224 ? -4.196 -11.441 -10.700 1.00 93.94 224 ASN A O 1
ATOM 1649 N N . LYS A 1 225 ? -3.838 -11.937 -12.872 1.00 97.12 225 LYS A N 1
ATOM 1650 C CA . LYS A 1 225 ? -2.390 -11.732 -12.872 1.00 97.12 225 LYS A CA 1
ATOM 1651 C C . LYS A 1 225 ? -2.061 -10.435 -13.605 1.00 97.12 225 LYS A C 1
ATOM 1653 O O . LYS A 1 225 ? -2.281 -10.343 -14.813 1.00 97.12 225 LYS A O 1
ATOM 1658 N N . VAL A 1 226 ? -1.510 -9.453 -12.894 1.00 98.25 226 VAL A N 1
ATOM 1659 C CA . VAL A 1 226 ? -0.962 -8.226 -13.494 1.00 98.25 226 VAL A CA 1
ATOM 1660 C C . VAL A 1 226 ? 0.550 -8.270 -13.345 1.00 98.25 226 VAL A C 1
ATOM 1662 O O . VAL A 1 226 ? 1.069 -8.282 -12.231 1.00 98.25 226 VAL A O 1
ATOM 1665 N N . HIS A 1 227 ? 1.253 -8.319 -14.471 1.00 98.50 227 HIS A N 1
ATOM 1666 C CA . HIS A 1 227 ? 2.707 -8.369 -14.541 1.00 98.50 227 HIS A CA 1
ATOM 1667 C C . HIS A 1 227 ? 3.234 -7.086 -15.184 1.00 98.50 227 HIS A C 1
ATOM 1669 O O . HIS A 1 227 ? 2.776 -6.699 -16.258 1.00 98.50 227 HIS A O 1
ATOM 1675 N N . VAL A 1 228 ? 4.193 -6.435 -14.536 1.00 98.50 228 VAL A N 1
ATOM 1676 C CA . VAL A 1 228 ? 4.893 -5.245 -15.029 1.00 98.50 228 VAL A CA 1
ATOM 1677 C C . VAL A 1 228 ? 6.373 -5.600 -15.131 1.00 98.50 228 VAL A C 1
ATOM 1679 O O . VAL A 1 228 ? 6.943 -6.041 -14.142 1.00 98.50 228 VAL A O 1
ATOM 1682 N N . GLU A 1 229 ? 7.008 -5.416 -16.287 1.00 97.94 229 GLU A N 1
ATOM 1683 C CA . GLU A 1 229 ? 8.443 -5.687 -16.498 1.00 97.94 229 GLU A CA 1
ATOM 1684 C C . GLU A 1 229 ? 9.095 -4.544 -17.279 1.00 97.94 229 GLU A C 1
ATOM 1686 O O . GLU A 1 229 ? 8.467 -3.922 -18.139 1.00 97.94 229 GLU A O 1
ATOM 1691 N N . LEU A 1 230 ? 10.375 -4.283 -17.008 1.00 96.44 230 LEU A N 1
ATOM 1692 C CA . LEU A 1 230 ? 11.206 -3.444 -17.864 1.00 96.44 230 LEU A CA 1
ATOM 1693 C C . LEU A 1 230 ? 11.863 -4.253 -18.979 1.00 96.44 230 LEU A C 1
ATOM 1695 O O . LEU A 1 230 ? 12.867 -4.933 -18.766 1.00 96.44 230 LEU A O 1
ATOM 1699 N N . LYS A 1 231 ? 11.353 -4.101 -20.203 1.00 94.38 231 LYS A N 1
ATOM 1700 C CA . LYS A 1 231 ? 11.951 -4.692 -21.403 1.00 94.38 231 LYS A CA 1
ATOM 1701 C C . LYS A 1 231 ? 12.604 -3.602 -22.245 1.00 94.38 231 LYS A C 1
ATOM 1703 O O . LYS A 1 231 ? 11.946 -2.653 -22.664 1.00 94.38 231 LYS A O 1
ATOM 1708 N N . HIS A 1 232 ? 13.917 -3.714 -22.454 1.00 90.81 232 HIS A N 1
ATOM 1709 C CA . HIS A 1 232 ? 14.735 -2.734 -23.190 1.00 90.81 232 HIS A CA 1
ATOM 1710 C C . HIS A 1 232 ? 14.540 -1.278 -22.694 1.00 90.81 232 HIS A C 1
ATOM 1712 O O . HIS A 1 232 ? 14.344 -0.356 -23.484 1.00 90.81 232 HIS A O 1
ATOM 1718 N N . GLY A 1 233 ? 14.526 -1.079 -21.369 1.00 88.12 233 GLY A N 1
ATOM 1719 C CA . GLY A 1 233 ? 14.344 0.239 -20.739 1.00 88.12 233 GLY A CA 1
ATOM 1720 C C . GLY A 1 233 ? 12.919 0.811 -20.802 1.00 88.12 233 GLY A C 1
ATOM 1721 O O . GLY A 1 233 ? 12.701 1.961 -20.415 1.00 88.12 233 GLY A O 1
ATOM 1722 N N . ARG A 1 234 ? 11.927 0.041 -21.269 1.00 92.50 234 ARG A N 1
ATOM 1723 C CA . ARG A 1 234 ? 10.512 0.445 -21.309 1.00 92.50 234 ARG A CA 1
ATOM 1724 C C . ARG A 1 234 ? 9.673 -0.403 -20.360 1.00 92.50 234 ARG A C 1
ATOM 1726 O O . ARG A 1 234 ? 9.763 -1.628 -20.385 1.00 92.50 234 ARG A O 1
ATOM 1733 N N . MET A 1 235 ? 8.829 0.253 -19.568 1.00 96.50 235 MET A N 1
ATOM 1734 C CA . MET A 1 235 ? 7.792 -0.406 -18.776 1.00 96.50 235 MET A CA 1
ATOM 1735 C C . MET A 1 235 ? 6.728 -1.024 -19.687 1.00 96.50 235 MET A C 1
ATOM 1737 O O . MET A 1 235 ? 6.049 -0.322 -20.435 1.00 96.50 235 MET A O 1
ATOM 1741 N N . MET A 1 236 ? 6.593 -2.342 -19.596 1.00 97.50 236 MET A N 1
ATOM 1742 C CA . MET A 1 236 ? 5.626 -3.165 -20.314 1.00 97.50 236 MET A CA 1
ATOM 1743 C C . MET A 1 236 ? 4.674 -3.800 -19.296 1.00 97.50 236 MET A C 1
ATOM 1745 O O . MET A 1 236 ? 5.093 -4.143 -18.190 1.00 97.50 236 MET A O 1
ATOM 1749 N N . VAL A 1 237 ? 3.393 -3.938 -19.647 1.00 98.19 237 VAL A N 1
ATOM 1750 C CA . VAL A 1 237 ? 2.339 -4.373 -18.715 1.00 98.19 237 VAL A CA 1
ATOM 1751 C C . VAL A 1 237 ? 1.502 -5.471 -19.349 1.00 98.19 237 VAL A C 1
ATOM 1753 O O . VAL A 1 237 ? 0.912 -5.257 -20.402 1.00 98.19 237 VAL A O 1
ATOM 1756 N N . TRP A 1 238 ? 1.392 -6.625 -18.701 1.00 98.38 238 TRP A N 1
ATOM 1757 C CA . TRP A 1 238 ? 0.533 -7.724 -19.129 1.00 98.38 238 TRP A CA 1
ATOM 1758 C C . TRP A 1 238 ? -0.539 -7.976 -18.078 1.00 98.38 238 TRP A C 1
ATOM 1760 O O . TRP A 1 238 ? -0.239 -8.145 -16.897 1.00 98.38 238 TRP A O 1
ATOM 1770 N N . VAL A 1 239 ? -1.789 -8.058 -18.521 1.00 97.75 239 VAL A N 1
ATOM 1771 C CA . VAL A 1 239 ? -2.932 -8.451 -17.694 1.00 97.75 239 VAL A CA 1
ATOM 1772 C C . VAL A 1 239 ? -3.447 -9.778 -18.232 1.00 97.75 239 VAL A C 1
ATOM 1774 O O . VAL A 1 239 ? -3.763 -9.884 -19.417 1.00 97.75 239 VAL A O 1
ATOM 1777 N N . ASN A 1 240 ? -3.468 -10.805 -17.381 1.00 96.62 240 ASN A N 1
ATOM 1778 C CA . ASN A 1 240 ? -3.854 -12.178 -17.725 1.00 96.62 240 ASN A CA 1
ATOM 1779 C C . ASN A 1 240 ? -3.150 -12.678 -19.011 1.00 96.62 240 ASN A C 1
ATOM 1781 O O . ASN A 1 240 ? -3.768 -13.219 -19.924 1.00 96.62 240 ASN A O 1
ATOM 1785 N N . GLY A 1 241 ? -1.838 -12.418 -19.105 1.00 95.81 241 GLY A N 1
ATOM 1786 C CA . GLY A 1 241 ? -0.976 -12.785 -20.238 1.00 95.81 241 GLY A CA 1
ATOM 1787 C C . GLY A 1 241 ? -1.042 -11.857 -21.460 1.00 95.81 241 GLY A C 1
ATOM 1788 O O . GLY A 1 241 ? -0.149 -11.907 -22.302 1.00 95.81 241 GLY A O 1
ATOM 1789 N N . ARG A 1 242 ? -2.039 -10.969 -21.563 1.00 97.44 242 ARG A N 1
ATOM 1790 C CA . ARG A 1 242 ? -2.204 -10.050 -22.703 1.00 97.44 242 ARG A CA 1
ATOM 1791 C C . ARG A 1 242 ? -1.514 -8.713 -22.438 1.00 97.44 242 ARG A C 1
ATOM 1793 O O . ARG A 1 242 ? -1.810 -8.065 -21.433 1.00 97.44 242 ARG A O 1
ATOM 1800 N N . LEU A 1 243 ? -0.628 -8.295 -23.347 1.00 97.50 243 LEU A N 1
ATOM 1801 C CA . LEU A 1 243 ? 0.044 -6.990 -23.305 1.00 97.50 243 LEU A CA 1
ATOM 1802 C C . LEU A 1 243 ? -0.987 -5.853 -23.397 1.00 97.50 243 LEU A C 1
ATOM 1804 O O . LEU A 1 243 ? -1.797 -5.824 -24.321 1.00 97.50 243 LEU A O 1
ATOM 1808 N N . GLN A 1 244 ? -0.916 -4.910 -22.464 1.00 97.06 244 GLN A N 1
ATOM 1809 C CA . GLN A 1 244 ? -1.766 -3.727 -22.385 1.00 97.06 244 GLN A CA 1
ATOM 1810 C C . GLN A 1 244 ? -1.002 -2.474 -22.817 1.00 97.06 244 GLN A C 1
ATOM 1812 O O . GLN A 1 244 ? 0.220 -2.383 -22.684 1.00 97.06 244 GLN A O 1
ATOM 1817 N N . ARG A 1 245 ? -1.742 -1.491 -23.334 1.00 94.19 245 ARG A N 1
ATOM 1818 C CA . ARG A 1 245 ? -1.233 -0.154 -23.674 1.00 94.19 245 ARG A CA 1
ATOM 1819 C C . ARG A 1 245 ? -1.724 0.868 -22.646 1.00 94.19 245 ARG A C 1
ATOM 1821 O O . ARG A 1 245 ? -2.609 0.572 -21.848 1.00 94.19 245 ARG A O 1
ATOM 1828 N N . GLN A 1 246 ? -1.147 2.068 -22.677 1.00 94.00 246 GLN A N 1
ATOM 1829 C CA . GLN A 1 246 ? -1.666 3.212 -21.921 1.00 94.00 246 GLN A CA 1
ATOM 1830 C C . GLN A 1 246 ? -3.103 3.516 -22.378 1.00 94.00 246 GLN A C 1
ATOM 1832 O O . GLN A 1 246 ? -3.382 3.452 -23.577 1.00 94.00 246 GLN A O 1
ATOM 1837 N N . GLY A 1 247 ? -4.014 3.816 -21.451 1.00 93.06 247 GLY A N 1
ATOM 1838 C CA . GLY A 1 247 ? -5.438 3.938 -21.778 1.00 93.06 247 GLY A CA 1
ATOM 1839 C C . GLY A 1 247 ? -6.353 4.072 -20.554 1.00 93.06 247 GLY A C 1
ATOM 1840 O O . GLY A 1 247 ? -5.865 4.354 -19.460 1.00 93.06 247 GLY A O 1
ATOM 1841 N N . PRO A 1 248 ? -7.678 3.891 -20.721 1.00 94.69 248 PRO A N 1
ATOM 1842 C CA . PRO A 1 248 ? -8.645 3.993 -19.629 1.00 94.69 248 PRO A CA 1
ATOM 1843 C C . PRO A 1 248 ? -8.471 2.885 -18.577 1.00 94.69 248 PRO A C 1
ATOM 1845 O O . PRO A 1 248 ? -7.801 1.875 -18.795 1.00 94.69 248 PRO A O 1
ATOM 1848 N N . VAL A 1 249 ? -9.116 3.066 -17.421 1.00 96.50 249 VAL A N 1
ATOM 1849 C CA . VAL A 1 249 ? -9.104 2.088 -16.324 1.00 96.50 249 VAL A CA 1
ATOM 1850 C C . VAL A 1 249 ? -9.796 0.792 -16.756 1.00 96.50 249 VAL A C 1
ATOM 1852 O O . VAL A 1 249 ? -11.003 0.770 -16.991 1.00 96.50 249 VAL A O 1
ATOM 1855 N N . 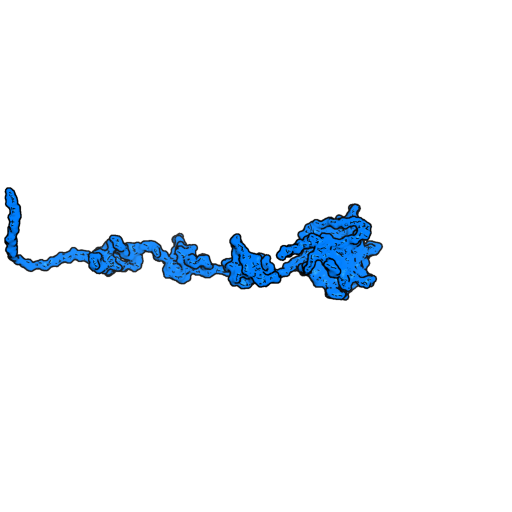MET A 1 250 ? -9.047 -0.308 -16.797 1.00 96.75 250 MET A N 1
ATOM 1856 C CA . MET A 1 250 ? -9.573 -1.651 -17.027 1.00 96.75 250 MET A CA 1
ATOM 1857 C C . MET A 1 250 ? -10.264 -2.162 -15.760 1.00 96.75 250 MET A C 1
ATOM 1859 O O . MET A 1 250 ? -9.646 -2.233 -14.694 1.00 96.75 250 MET A O 1
ATOM 1863 N N . ALA A 1 251 ? -11.529 -2.563 -15.877 1.00 95.75 251 ALA A N 1
ATOM 1864 C CA . ALA A 1 251 ? -12.202 -3.367 -14.862 1.00 95.75 251 ALA A CA 1
ATOM 1865 C C . ALA A 1 251 ? -11.819 -4.844 -15.042 1.00 95.75 251 ALA A C 1
ATOM 1867 O O . ALA A 1 251 ? -11.884 -5.373 -16.149 1.00 95.75 251 ALA A O 1
ATOM 1868 N N . LEU A 1 252 ? -11.417 -5.495 -13.952 1.00 95.00 252 LEU A N 1
ATOM 1869 C CA . LEU A 1 252 ? -11.005 -6.896 -13.894 1.00 95.00 252 LEU A CA 1
ATOM 1870 C C . LEU A 1 252 ? -11.886 -7.660 -12.884 1.00 95.00 252 LEU A C 1
ATOM 1872 O O . LEU A 1 252 ? -12.726 -7.065 -12.200 1.00 95.00 252 LEU A O 1
ATOM 1876 N N . SER A 1 253 ? -11.715 -8.981 -12.770 1.00 90.56 253 SER A N 1
ATOM 1877 C CA . SER A 1 253 ? -12.540 -9.795 -11.861 1.00 90.56 253 SER A CA 1
ATOM 1878 C C . SER A 1 253 ? -12.385 -9.396 -10.379 1.00 90.56 253 SER A C 1
ATOM 1880 O O . SER A 1 253 ? -11.417 -8.747 -9.957 1.00 90.56 253 SER A O 1
ATOM 1882 N N . SER A 1 254 ? -13.400 -9.746 -9.581 1.00 90.56 254 SER A N 1
ATOM 1883 C CA . SER A 1 254 ? -13.465 -9.503 -8.131 1.00 90.56 254 SER A CA 1
ATOM 1884 C C . SER A 1 254 ? -13.193 -8.055 -7.707 1.00 90.56 254 SER A C 1
ATOM 1886 O O . SER A 1 254 ? -12.499 -7.782 -6.726 1.00 90.56 254 SER A O 1
ATOM 1888 N N . LYS A 1 255 ? -13.778 -7.111 -8.460 1.00 93.50 255 LYS A N 1
ATOM 1889 C CA . LYS A 1 255 ? -13.700 -5.654 -8.239 1.00 93.50 255 LYS A CA 1
ATOM 1890 C C . LYS A 1 255 ? -12.270 -5.091 -8.308 1.00 93.50 255 LYS A C 1
ATOM 1892 O O . LYS A 1 255 ? -12.031 -3.978 -7.840 1.00 93.50 255 LYS A O 1
ATOM 1897 N N . THR A 1 256 ? -11.338 -5.834 -8.905 1.00 95.50 256 THR A N 1
ATOM 1898 C CA . THR A 1 256 ? -9.982 -5.357 -9.194 1.00 95.50 256 THR A CA 1
ATOM 1899 C C . THR A 1 256 ? -10.033 -4.391 -10.381 1.00 95.50 256 THR A C 1
ATOM 1901 O O . THR A 1 256 ? -10.775 -4.605 -11.337 1.00 95.50 256 THR A O 1
ATOM 1904 N N . LYS A 1 257 ? -9.242 -3.322 -10.345 1.00 97.06 257 LYS A N 1
ATOM 1905 C CA . LYS A 1 257 ? -9.060 -2.362 -11.438 1.00 97.06 257 LYS A CA 1
ATOM 1906 C C . LYS A 1 257 ? -7.578 -2.252 -11.768 1.00 97.06 257 LYS A C 1
ATOM 1908 O O . LYS A 1 257 ? -6.758 -2.293 -10.855 1.00 97.06 257 LYS A O 1
ATOM 1913 N N . CYS A 1 258 ? -7.241 -2.089 -13.043 1.00 97.69 258 CYS A N 1
ATOM 1914 C CA . CYS A 1 258 ? -5.875 -1.837 -13.496 1.00 97.69 258 CYS A CA 1
ATOM 1915 C C . CYS A 1 258 ? -5.842 -0.629 -14.439 1.00 97.69 258 CYS A C 1
ATOM 1917 O O . CYS A 1 258 ? -6.663 -0.529 -15.347 1.00 97.69 258 CYS A O 1
ATOM 1919 N N . HIS A 1 259 ? -4.909 0.296 -14.233 1.00 98.25 259 HIS A N 1
ATOM 1920 C CA . HIS A 1 259 ? -4.796 1.524 -15.017 1.00 98.25 259 HIS A CA 1
ATOM 1921 C C . HIS A 1 259 ? -3.338 1.759 -15.407 1.00 98.25 259 HIS A C 1
ATOM 1923 O O . HIS A 1 259 ? -2.510 2.093 -14.563 1.00 98.25 259 HIS A O 1
ATOM 1929 N N . VAL A 1 260 ? -3.029 1.581 -16.693 1.00 97.19 260 VAL A N 1
ATOM 1930 C CA . VAL A 1 260 ? -1.725 1.939 -17.263 1.00 97.19 260 VAL A CA 1
ATOM 1931 C C . VAL A 1 260 ? -1.804 3.405 -17.678 1.00 97.19 260 VAL A C 1
ATOM 1933 O O . VAL A 1 260 ? -2.423 3.729 -18.695 1.00 97.19 260 VAL A O 1
ATOM 1936 N N . ARG A 1 261 ? -1.236 4.302 -16.866 1.00 95.38 261 ARG A N 1
ATOM 1937 C CA . ARG A 1 261 ? -1.402 5.749 -17.059 1.00 95.38 261 ARG A CA 1
ATOM 1938 C C . ARG A 1 261 ? -0.726 6.232 -18.342 1.00 95.38 261 ARG A C 1
ATOM 1940 O O . ARG A 1 261 ? 0.336 5.739 -18.722 1.00 95.38 261 ARG A O 1
ATOM 1947 N N . SER A 1 262 ? -1.314 7.253 -18.963 1.00 88.75 262 SER A N 1
ATOM 1948 C CA . SER A 1 262 ? -0.678 8.017 -20.039 1.00 88.75 262 SER A CA 1
ATOM 1949 C C . SER A 1 262 ? 0.628 8.656 -19.557 1.00 88.75 262 SER A C 1
ATOM 1951 O O . SER A 1 262 ? 0.617 9.399 -18.573 1.00 88.75 262 SER A O 1
ATOM 1953 N N . GLU A 1 263 ? 1.721 8.436 -20.278 1.00 87.94 263 GLU A N 1
ATOM 1954 C CA . GLU A 1 263 ? 2.961 9.193 -20.103 1.00 87.94 263 GLU A CA 1
ATOM 1955 C C . GLU A 1 263 ? 2.744 10.644 -20.546 1.00 87.94 263 GLU A C 1
ATOM 1957 O O . GLU A 1 263 ? 2.230 10.898 -21.636 1.00 87.94 263 GLU A O 1
ATOM 1962 N N . LYS A 1 264 ? 3.126 11.606 -19.702 1.00 89.56 264 LYS A N 1
ATOM 1963 C CA . LYS A 1 264 ? 3.089 13.034 -20.029 1.00 89.56 264 LYS A CA 1
ATOM 1964 C C . LYS A 1 264 ? 4.508 13.575 -20.034 1.00 89.56 264 LYS A C 1
ATOM 1966 O O . LYS A 1 264 ? 5.210 13.469 -19.034 1.00 89.56 264 LYS A O 1
ATOM 1971 N N . CYS A 1 265 ? 4.913 14.153 -21.158 1.00 89.75 265 CYS A N 1
ATOM 1972 C CA . CYS A 1 265 ? 6.176 14.865 -21.301 1.00 89.75 265 CYS A CA 1
ATOM 1973 C C . CYS A 1 265 ? 5.897 16.353 -21.509 1.00 89.75 265 CYS A C 1
ATOM 1975 O O . CYS A 1 265 ? 5.015 16.734 -22.279 1.00 89.75 265 CYS A O 1
ATOM 1977 N N . HIS A 1 266 ? 6.653 17.190 -20.809 1.00 88.25 266 HIS A N 1
ATOM 1978 C CA . HIS A 1 266 ? 6.420 18.624 -20.691 1.00 88.25 266 HIS A CA 1
ATOM 1979 C C . HIS A 1 266 ? 7.450 19.423 -21.497 1.00 88.25 266 HIS A C 1
ATOM 1981 O O . HIS A 1 266 ? 8.537 18.933 -21.831 1.00 88.25 266 HIS A O 1
ATOM 1987 N N . LYS A 1 267 ? 7.136 20.691 -21.795 1.00 82.19 267 LYS A N 1
ATOM 1988 C CA . LYS A 1 267 ? 8.088 21.610 -22.441 1.00 82.19 267 LYS A CA 1
ATOM 1989 C C . LYS A 1 267 ? 9.357 21.710 -21.581 1.00 82.19 267 LYS A C 1
ATOM 1991 O O . LYS A 1 267 ? 9.277 21.984 -20.388 1.00 82.19 267 LYS A O 1
ATOM 1996 N N . GLY A 1 268 ? 10.520 21.468 -22.188 1.00 79.88 268 GLY A N 1
ATOM 1997 C CA . GLY A 1 268 ? 11.807 21.381 -21.482 1.00 79.88 268 GLY A CA 1
ATOM 1998 C C . GLY A 1 268 ? 12.337 19.959 -21.243 1.00 79.88 268 GLY A C 1
ATOM 1999 O O . GLY A 1 268 ? 13.376 19.818 -20.606 1.00 79.88 268 GLY A O 1
ATOM 2000 N N . GLY A 1 269 ? 11.679 18.914 -21.763 1.00 82.06 269 GLY A N 1
ATOM 2001 C CA . GLY A 1 269 ? 12.263 17.565 -21.839 1.00 82.06 269 GLY A CA 1
ATOM 2002 C C . GLY A 1 269 ? 12.254 16.772 -20.528 1.00 82.06 269 GLY A C 1
ATOM 2003 O O . GLY A 1 269 ? 13.067 15.864 -20.357 1.00 82.06 269 GLY A O 1
ATOM 2004 N N . TRP A 1 270 ? 11.347 17.109 -19.608 1.00 87.88 270 TRP A N 1
ATOM 2005 C CA . TRP A 1 270 ? 11.011 16.285 -18.442 1.00 87.88 270 TRP A CA 1
ATOM 2006 C C . TRP A 1 270 ? 9.695 15.540 -18.703 1.00 87.88 270 TRP A C 1
ATOM 2008 O O . TRP A 1 270 ? 8.784 16.105 -19.307 1.00 87.88 270 TRP A O 1
ATOM 2018 N N . CYS A 1 271 ? 9.594 14.292 -18.244 1.00 91.38 271 CYS A N 1
ATOM 2019 C CA . CYS A 1 271 ? 8.357 13.512 -18.277 1.00 91.38 271 CYS A CA 1
ATOM 2020 C C . CYS A 1 271 ? 7.945 13.050 -16.874 1.00 91.38 271 CYS A C 1
ATOM 2022 O O . CYS A 1 271 ? 8.786 12.892 -15.990 1.00 91.38 271 CYS A O 1
ATOM 2024 N N . ASP A 1 272 ? 6.651 12.818 -16.681 1.00 92.69 272 ASP A N 1
ATOM 2025 C CA . ASP A 1 272 ? 6.107 12.211 -15.467 1.00 92.69 272 ASP A CA 1
ATOM 2026 C C . ASP A 1 272 ? 6.495 10.723 -15.376 1.00 92.69 272 ASP A C 1
ATOM 2028 O O . ASP A 1 272 ? 6.732 10.056 -16.388 1.00 92.69 272 ASP A O 1
ATOM 2032 N N . ASN A 1 273 ? 6.520 10.174 -14.158 1.00 94.94 273 ASN A N 1
ATOM 2033 C CA . ASN A 1 273 ? 6.773 8.749 -13.937 1.00 94.94 273 ASN A CA 1
ATOM 2034 C C . ASN A 1 273 ? 5.713 7.891 -14.652 1.00 94.94 273 ASN A C 1
ATOM 2036 O O . ASN A 1 273 ? 4.510 8.026 -14.397 1.00 94.94 273 ASN A O 1
ATOM 2040 N N . ARG A 1 274 ? 6.154 6.935 -15.481 1.00 96.56 274 ARG A N 1
ATOM 2041 C CA . ARG A 1 274 ? 5.255 5.905 -16.022 1.00 96.56 274 ARG A CA 1
ATOM 2042 C C . ARG A 1 274 ? 4.716 5.087 -14.862 1.00 96.56 274 ARG A C 1
ATOM 2044 O O . ARG A 1 274 ? 5.492 4.648 -14.017 1.00 96.56 274 ARG A O 1
ATOM 2051 N N . THR A 1 275 ? 3.405 4.893 -14.822 1.00 97.62 275 THR A N 1
ATOM 2052 C CA . THR A 1 275 ? 2.716 4.346 -13.651 1.00 97.62 275 THR A CA 1
ATOM 2053 C C . THR A 1 275 ? 1.646 3.331 -14.039 1.00 97.62 275 THR A C 1
ATOM 2055 O O . THR A 1 275 ? 0.925 3.505 -15.024 1.00 97.62 275 THR A O 1
ATOM 2058 N N . VAL A 1 276 ? 1.551 2.267 -13.243 1.00 98.31 276 VAL A N 1
ATOM 2059 C CA . VAL A 1 276 ? 0.481 1.268 -13.286 1.00 98.31 276 VAL A CA 1
ATOM 2060 C C . VAL A 1 276 ? -0.183 1.238 -11.923 1.00 98.31 276 VAL A C 1
ATOM 2062 O O . VAL A 1 276 ? 0.453 0.838 -10.948 1.00 98.31 276 VAL A O 1
ATOM 2065 N N . ASP A 1 277 ? -1.452 1.625 -11.854 1.00 98.25 277 ASP A N 1
ATOM 2066 C CA . ASP A 1 277 ? -2.252 1.426 -10.646 1.00 98.25 277 ASP A CA 1
ATOM 2067 C C . ASP A 1 277 ? -2.976 0.079 -10.714 1.00 98.25 277 ASP A C 1
ATOM 2069 O O . ASP A 1 277 ? -3.530 -0.292 -11.754 1.00 98.25 277 ASP A O 1
ATOM 2073 N N . ILE A 1 278 ? -3.006 -0.634 -9.592 1.00 98.12 278 ILE A N 1
ATOM 2074 C CA . ILE A 1 278 ? -3.794 -1.844 -9.363 1.00 98.12 278 ILE A CA 1
ATOM 2075 C C . ILE A 1 278 ? -4.587 -1.611 -8.075 1.00 98.12 278 ILE A C 1
ATOM 2077 O O . ILE A 1 278 ? -4.002 -1.495 -7.001 1.00 98.12 278 ILE A O 1
ATOM 2081 N N . THR A 1 279 ? -5.913 -1.533 -8.161 1.00 96.88 279 THR A N 1
ATOM 2082 C CA . THR A 1 279 ? -6.775 -1.208 -7.011 1.00 96.88 279 THR A CA 1
ATOM 2083 C C . THR A 1 279 ? -7.830 -2.287 -6.811 1.00 96.88 279 THR A C 1
ATOM 2085 O O . THR A 1 279 ? -8.520 -2.670 -7.752 1.00 96.88 279 THR A O 1
ATOM 2088 N N . ARG A 1 280 ? -7.987 -2.763 -5.576 1.00 94.00 280 ARG A N 1
ATOM 2089 C CA . ARG A 1 280 ? -8.976 -3.762 -5.143 1.00 94.00 280 ARG A CA 1
ATOM 2090 C C . ARG A 1 280 ? -9.552 -3.303 -3.791 1.00 94.00 280 ARG A C 1
ATOM 2092 O O . ARG A 1 280 ? -8.864 -2.584 -3.071 1.00 94.00 280 ARG A O 1
ATOM 2099 N N . PRO A 1 281 ? -10.778 -3.683 -3.387 1.00 91.62 281 PRO A N 1
ATOM 2100 C CA . PRO A 1 281 ? -11.284 -3.338 -2.057 1.00 91.62 281 PRO A CA 1
ATOM 2101 C C . PRO A 1 281 ? -10.281 -3.676 -0.937 1.00 91.62 281 PRO A C 1
ATOM 2103 O O . PRO A 1 281 ? -9.866 -4.829 -0.796 1.00 91.62 281 PRO A O 1
ATOM 2106 N N . GLY A 1 282 ? -9.881 -2.650 -0.177 1.00 90.88 282 GLY A N 1
ATOM 2107 C CA . GLY A 1 282 ? -8.918 -2.729 0.926 1.00 90.88 282 GLY A CA 1
ATOM 2108 C C . GLY A 1 282 ? -7.440 -2.517 0.564 1.00 90.88 282 GLY A C 1
ATOM 2109 O O . GLY A 1 282 ? -6.643 -2.334 1.480 1.00 90.88 282 GLY A O 1
ATOM 2110 N N . ILE A 1 283 ? -7.051 -2.494 -0.718 1.00 94.56 283 ILE A N 1
ATOM 2111 C CA . ILE A 1 283 ? -5.645 -2.337 -1.134 1.00 94.56 283 ILE A CA 1
ATOM 2112 C C . ILE A 1 283 ? -5.502 -1.643 -2.498 1.00 94.56 283 ILE A C 1
ATOM 2114 O O . ILE A 1 283 ? -6.147 -2.010 -3.481 1.00 94.56 283 ILE A O 1
ATOM 2118 N N . SER A 1 284 ? -4.596 -0.671 -2.580 1.00 97.31 284 SER A N 1
ATOM 2119 C CA . SER A 1 284 ? -4.139 -0.093 -3.846 1.00 97.31 284 SER A CA 1
ATOM 2120 C C . SER A 1 284 ? -2.626 -0.206 -3.963 1.00 97.31 284 SER A C 1
ATOM 2122 O O . SER A 1 284 ? -1.907 -0.058 -2.980 1.00 97.31 284 SER A O 1
ATOM 2124 N N . ILE A 1 285 ? -2.141 -0.470 -5.168 1.00 98.31 285 ILE A N 1
ATOM 2125 C CA . ILE A 1 285 ? -0.726 -0.622 -5.498 1.00 98.31 285 ILE A CA 1
ATOM 2126 C C . ILE A 1 285 ? -0.439 0.288 -6.685 1.00 98.31 285 ILE A C 1
ATOM 2128 O O . ILE A 1 285 ? -1.175 0.249 -7.669 1.00 98.31 285 ILE A O 1
ATOM 2132 N N . THR A 1 286 ? 0.639 1.060 -6.622 1.00 98.50 286 THR A N 1
ATOM 2133 C CA . THR A 1 286 ? 1.166 1.807 -7.767 1.00 98.50 286 THR A CA 1
ATOM 2134 C C . THR A 1 286 ? 2.577 1.308 -8.049 1.00 98.50 286 THR A C 1
ATOM 2136 O O . THR A 1 286 ? 3.461 1.403 -7.197 1.00 98.50 286 THR A O 1
ATOM 2139 N N . VAL A 1 287 ? 2.786 0.758 -9.245 1.00 98.56 287 VAL A N 1
ATOM 2140 C CA . VAL A 1 287 ? 4.109 0.400 -9.773 1.00 98.56 287 VAL A CA 1
ATOM 2141 C C . VAL A 1 287 ? 4.573 1.537 -10.676 1.00 98.56 287 VAL A C 1
ATOM 2143 O O . VAL A 1 287 ? 3.818 1.964 -11.550 1.00 98.56 287 VAL A O 1
ATOM 2146 N N . SER A 1 288 ? 5.797 2.026 -10.493 1.00 97.88 288 SER A N 1
ATOM 2147 C CA . SER A 1 288 ? 6.334 3.160 -11.252 1.00 97.88 288 SER A CA 1
ATOM 2148 C C . SER A 1 288 ? 7.696 2.872 -11.875 1.00 97.88 288 SER A C 1
ATOM 2150 O O . SER A 1 288 ? 8.589 2.380 -11.192 1.00 97.88 288 SER A O 1
ATOM 2152 N N . GLN A 1 289 ? 7.885 3.264 -13.140 1.00 97.38 289 GLN A N 1
ATOM 2153 C CA . GLN A 1 289 ? 9.209 3.481 -13.732 1.00 97.38 289 GLN A CA 1
ATOM 2154 C C . GLN A 1 289 ? 9.521 4.988 -13.627 1.00 97.38 289 GLN A C 1
ATOM 2156 O O . GLN A 1 289 ? 8.887 5.782 -14.336 1.00 97.38 289 GLN A O 1
ATOM 2161 N N . PRO A 1 290 ? 10.437 5.418 -12.737 1.00 95.56 290 PRO A N 1
ATOM 2162 C CA . PRO A 1 290 ? 10.656 6.836 -12.474 1.00 95.56 290 PRO A CA 1
ATOM 2163 C C . PRO A 1 290 ? 11.419 7.538 -13.602 1.00 95.56 290 PRO A C 1
ATOM 2165 O O . PRO A 1 290 ? 12.249 6.929 -14.280 1.00 95.56 290 PRO A O 1
ATOM 2168 N N . PHE A 1 291 ? 11.165 8.834 -13.788 1.00 94.38 291 PHE A N 1
ATOM 2169 C CA . PHE A 1 291 ? 11.914 9.682 -14.716 1.00 94.38 291 PHE A CA 1
ATOM 2170 C C . PHE A 1 291 ? 13.040 10.426 -13.985 1.00 94.38 291 PHE A C 1
ATOM 2172 O O . PHE A 1 291 ? 12.805 11.321 -13.173 1.00 94.38 291 PHE A O 1
ATOM 2179 N N . VAL A 1 292 ? 14.287 10.070 -14.287 1.00 91.75 292 VAL A N 1
ATOM 2180 C CA . VAL A 1 292 ? 15.487 10.664 -13.694 1.00 91.75 292 VAL A CA 1
ATOM 2181 C C . VAL A 1 292 ? 15.906 11.884 -14.510 1.00 91.75 292 VAL A C 1
ATOM 2183 O O . VAL A 1 292 ? 16.250 11.776 -15.689 1.00 91.75 292 VAL A O 1
ATOM 2186 N N . ARG A 1 293 ? 15.897 13.066 -13.885 1.00 88.44 293 ARG A N 1
ATOM 2187 C CA . ARG A 1 293 ? 16.370 14.314 -14.505 1.00 88.44 293 ARG A CA 1
ATOM 2188 C C . ARG A 1 293 ? 17.894 14.423 -14.417 1.00 88.44 293 ARG A C 1
ATOM 2190 O O . ARG A 1 293 ? 18.475 14.204 -13.360 1.00 88.44 293 ARG A O 1
ATOM 2197 N N . GLN A 1 294 ? 18.523 14.840 -15.511 1.00 84.31 294 GLN A N 1
ATOM 2198 C CA . GLN A 1 294 ? 19.958 15.098 -15.617 1.00 84.31 294 GLN A CA 1
ATOM 2199 C C . GLN A 1 294 ? 20.168 16.417 -16.383 1.00 84.31 294 GLN A C 1
ATOM 2201 O O . GLN A 1 294 ? 20.338 16.456 -17.604 1.00 84.31 294 GLN A O 1
ATOM 2206 N N . GLY A 1 295 ? 20.077 17.534 -15.655 1.00 82.06 295 GLY A N 1
ATOM 2207 C CA . GLY A 1 295 ? 20.124 18.884 -16.225 1.00 82.06 295 GLY A CA 1
ATOM 2208 C C . GLY A 1 295 ? 18.918 19.191 -17.125 1.00 82.06 295 GLY A C 1
ATOM 2209 O O . GLY A 1 295 ? 17.767 19.068 -16.702 1.00 82.06 295 GLY A O 1
ATOM 2210 N N . ARG A 1 296 ? 19.184 19.599 -18.376 1.00 75.94 296 ARG A N 1
ATOM 2211 C CA . ARG A 1 296 ? 18.165 19.887 -19.414 1.00 75.94 296 ARG A CA 1
ATOM 2212 C C . ARG A 1 296 ? 17.658 18.639 -20.162 1.00 75.94 296 ARG A C 1
ATOM 2214 O O . ARG A 1 296 ? 16.942 18.771 -21.148 1.00 75.94 296 ARG A O 1
ATOM 2221 N N . LYS A 1 297 ? 18.057 17.438 -19.738 1.00 81.69 297 LYS A N 1
ATOM 2222 C CA . LYS A 1 297 ? 17.586 16.149 -20.268 1.00 81.69 297 LYS A CA 1
ATOM 2223 C C . LYS A 1 297 ? 17.145 15.252 -19.108 1.00 81.69 297 LYS A C 1
ATOM 2225 O O . LYS A 1 297 ? 17.314 15.594 -17.938 1.00 81.69 297 LYS A O 1
ATOM 2230 N N . GLY A 1 298 ? 16.605 14.086 -19.428 1.00 88.44 298 GLY A N 1
ATOM 2231 C CA . GLY A 1 298 ? 16.359 13.019 -18.468 1.00 88.44 298 GLY A CA 1
ATOM 2232 C C . GLY A 1 298 ? 16.106 11.696 -19.176 1.00 88.44 298 GLY A C 1
ATOM 2233 O O . GLY A 1 298 ? 16.040 11.646 -20.405 1.00 88.44 298 GLY A O 1
ATOM 2234 N N . TYR A 1 299 ? 15.999 10.630 -18.397 1.00 92.00 299 TYR A N 1
ATOM 2235 C CA . TYR A 1 299 ? 15.767 9.274 -18.881 1.00 92.00 299 TYR A CA 1
ATOM 2236 C C . TYR A 1 299 ? 14.878 8.513 -17.897 1.00 92.00 299 TYR A C 1
ATOM 2238 O O . TYR A 1 299 ? 14.848 8.815 -16.706 1.00 92.00 299 TYR A O 1
ATOM 2246 N N . PHE A 1 300 ? 14.160 7.502 -18.377 1.00 94.62 300 PHE A N 1
ATOM 2247 C CA . PHE A 1 300 ? 13.438 6.602 -17.483 1.00 94.62 300 PHE A CA 1
ATOM 2248 C C . PHE A 1 300 ? 14.410 5.616 -16.840 1.00 94.62 300 PHE A C 1
ATOM 2250 O O . PHE A 1 300 ? 15.209 4.993 -17.540 1.00 94.62 300 PHE A O 1
ATOM 2257 N N . GLY A 1 301 ? 14.340 5.477 -15.516 1.00 93.94 301 GLY A N 1
ATOM 2258 C CA . GLY A 1 301 ? 15.183 4.561 -14.759 1.00 93.94 301 GLY A CA 1
ATOM 2259 C C . GLY A 1 301 ? 15.050 3.128 -15.272 1.00 93.94 301 GLY A C 1
ATOM 2260 O O . GLY A 1 301 ? 13.958 2.671 -15.616 1.00 93.94 301 GLY A O 1
ATOM 2261 N N . ASN A 1 302 ? 16.159 2.391 -15.295 1.00 95.19 302 ASN A N 1
ATOM 2262 C CA . ASN A 1 302 ? 16.168 0.965 -15.638 1.00 95.19 302 ASN A CA 1
ATOM 2263 C C . ASN A 1 302 ? 15.731 0.093 -14.445 1.00 95.19 302 ASN A C 1
ATOM 2265 O O . ASN A 1 302 ? 16.250 -1.000 -14.253 1.00 95.19 302 ASN A O 1
ATOM 2269 N N . TRP A 1 303 ? 14.792 0.592 -13.639 1.00 96.06 303 TRP A N 1
ATOM 2270 C CA . TRP A 1 303 ? 14.221 -0.061 -12.466 1.00 96.06 303 TRP A CA 1
ATOM 2271 C C . TRP A 1 303 ? 12.760 0.349 -12.246 1.00 96.06 303 TRP A C 1
ATOM 2273 O O . TRP A 1 303 ? 12.297 1.377 -12.747 1.00 96.06 303 TRP A O 1
ATOM 2283 N N . LEU A 1 304 ? 12.046 -0.468 -11.480 1.00 97.75 304 LEU A N 1
ATOM 2284 C CA . LEU A 1 304 ? 10.716 -0.196 -10.958 1.00 97.75 304 LEU A CA 1
ATOM 2285 C C . LEU A 1 304 ? 10.798 0.137 -9.468 1.00 97.75 304 LEU A C 1
ATOM 2287 O O . LEU A 1 304 ? 11.638 -0.383 -8.731 1.00 97.75 304 LEU A O 1
ATOM 2291 N N . GLU A 1 305 ? 9.868 0.972 -9.035 1.00 97.75 305 GLU A N 1
ATOM 2292 C CA . GLU A 1 305 ? 9.564 1.269 -7.638 1.00 97.75 305 GLU A CA 1
ATOM 2293 C C . GLU A 1 305 ? 8.095 0.901 -7.389 1.00 97.75 305 GLU A C 1
ATOM 2295 O O . GLU A 1 305 ? 7.285 0.871 -8.322 1.00 97.75 305 GLU A O 1
ATOM 2300 N N . VAL A 1 306 ? 7.752 0.555 -6.149 1.00 98.44 306 VAL A N 1
ATOM 2301 C CA . VAL A 1 306 ? 6.399 0.111 -5.778 1.00 98.44 306 VAL A CA 1
ATOM 2302 C C . VAL A 1 306 ? 5.944 0.851 -4.535 1.00 98.44 306 VAL A C 1
ATOM 2304 O O . VAL A 1 306 ? 6.640 0.838 -3.524 1.00 98.44 306 VAL A O 1
ATOM 2307 N N . GLN A 1 307 ? 4.744 1.421 -4.584 1.00 98.38 307 GLN A N 1
ATOM 2308 C CA . GLN A 1 307 ? 3.994 1.844 -3.406 1.00 98.38 307 GLN A CA 1
ATOM 2309 C C . GLN A 1 307 ? 2.785 0.927 -3.216 1.00 98.38 307 GLN A C 1
ATOM 2311 O O . GLN A 1 307 ? 2.065 0.630 -4.168 1.00 98.38 307 GLN A O 1
ATOM 2316 N N . VAL A 1 308 ? 2.545 0.512 -1.975 1.00 98.12 308 VAL A N 1
ATOM 2317 C CA . VAL A 1 308 ? 1.346 -0.208 -1.545 1.00 98.12 308 VAL A CA 1
ATOM 2318 C C . VAL A 1 308 ? 0.640 0.624 -0.484 1.00 98.12 308 VAL A C 1
ATOM 2320 O O . VAL A 1 308 ? 1.243 0.996 0.517 1.00 98.12 308 VAL A O 1
ATOM 2323 N N . THR A 1 309 ? -0.646 0.881 -0.683 1.00 97.06 309 THR A N 1
ATOM 2324 C CA . THR A 1 309 ? -1.533 1.531 0.281 1.00 97.06 309 THR A CA 1
ATOM 2325 C C . THR A 1 309 ? -2.580 0.522 0.732 1.00 97.06 309 THR A C 1
ATOM 2327 O O . THR A 1 309 ? -3.439 0.117 -0.055 1.00 97.06 309 THR A O 1
ATOM 2330 N N . LEU A 1 310 ? -2.544 0.137 2.006 1.00 94.75 310 LEU A N 1
ATOM 2331 C CA . LEU A 1 310 ? -3.662 -0.561 2.635 1.00 94.75 310 LEU A CA 1
ATOM 2332 C C . LEU A 1 310 ? -4.735 0.479 2.962 1.00 94.75 310 LEU A C 1
ATOM 2334 O O . LEU A 1 310 ? -4.435 1.521 3.539 1.00 94.75 310 LEU A O 1
ATOM 2338 N N . GLN A 1 311 ? -5.976 0.205 2.569 1.00 91.69 311 GLN A N 1
ATOM 2339 C CA . GLN A 1 311 ? -7.134 1.099 2.724 1.00 91.69 311 GLN A CA 1
ATOM 2340 C C . GLN A 1 311 ? -8.160 0.566 3.733 1.00 91.69 311 GLN A C 1
ATOM 2342 O O . GLN A 1 311 ? -9.065 1.289 4.136 1.00 91.69 311 GLN A O 1
ATOM 2347 N N . ALA A 1 312 ? -8.029 -0.700 4.124 1.00 87.44 312 ALA A N 1
ATOM 2348 C CA . ALA A 1 312 ? -8.794 -1.343 5.180 1.00 87.44 312 ALA A CA 1
ATOM 2349 C C . ALA A 1 312 ? -7.877 -2.316 5.930 1.00 87.44 312 ALA A C 1
ATOM 2351 O O . ALA A 1 312 ? -6.843 -2.733 5.401 1.00 87.44 312 ALA A O 1
ATOM 2352 N N . GLU A 1 313 ? -8.275 -2.703 7.140 1.00 85.00 313 GLU A N 1
ATOM 2353 C CA . GLU A 1 313 ? -7.524 -3.673 7.930 1.00 85.00 313 GLU A CA 1
ATOM 2354 C C . GLU A 1 313 ? -7.473 -5.031 7.202 1.00 85.00 313 GLU A C 1
ATOM 2356 O O . GLU A 1 313 ? -8.522 -5.548 6.791 1.00 85.00 313 GLU A O 1
ATOM 2361 N N . PRO A 1 314 ? -6.281 -5.620 6.992 1.00 83.44 314 PRO A N 1
ATOM 2362 C CA . PRO A 1 314 ? -6.183 -6.920 6.352 1.00 83.44 314 PRO A CA 1
ATOM 2363 C C . PRO A 1 314 ? -6.762 -7.984 7.290 1.00 83.44 314 PRO A C 1
ATOM 2365 O O . PRO A 1 314 ? -6.367 -8.098 8.444 1.00 83.44 314 PRO A O 1
ATOM 2368 N N . ARG A 1 315 ? -7.687 -8.807 6.779 1.00 80.50 315 ARG A N 1
ATOM 2369 C CA . ARG A 1 315 ? -8.367 -9.874 7.549 1.00 80.50 315 ARG A CA 1
ATOM 2370 C C . ARG A 1 315 ? -7.445 -11.017 8.010 1.00 80.50 315 ARG A C 1
ATOM 2372 O O . ARG A 1 315 ? -7.924 -11.980 8.596 1.00 80.50 315 ARG A O 1
ATOM 2379 N N . GLN A 1 316 ? -6.165 -10.951 7.662 1.00 83.38 316 GLN A N 1
ATOM 2380 C CA . GLN A 1 316 ? -5.141 -11.983 7.795 1.00 83.38 316 GLN A CA 1
ATOM 2381 C C . GLN A 1 316 ? -3.796 -11.299 8.042 1.00 83.38 316 GLN A C 1
ATOM 2383 O O . GLN A 1 316 ? -3.580 -10.174 7.582 1.00 83.38 316 GLN A O 1
ATOM 2388 N N . GLN A 1 317 ? -2.879 -11.995 8.715 1.00 87.19 317 GLN A N 1
ATOM 2389 C CA . GLN A 1 317 ? -1.498 -11.540 8.842 1.00 87.19 317 GLN A CA 1
ATOM 2390 C C . GLN A 1 317 ? -0.865 -11.396 7.451 1.00 87.19 317 GLN A C 1
ATOM 2392 O O . GLN A 1 317 ? -0.932 -12.317 6.639 1.00 87.19 317 GLN A O 1
ATOM 2397 N N . LEU A 1 318 ? -0.247 -10.243 7.187 1.00 93.00 318 LEU A N 1
ATOM 2398 C CA . LEU A 1 318 ? 0.487 -10.022 5.944 1.00 93.00 318 LEU A CA 1
ATOM 2399 C C . LEU A 1 318 ? 1.917 -10.559 6.058 1.00 93.00 318 LEU A C 1
ATOM 2401 O O . LEU A 1 318 ? 2.580 -10.394 7.086 1.00 93.00 318 LEU A O 1
ATOM 2405 N N . THR A 1 319 ? 2.390 -11.147 4.966 1.00 93.56 319 THR A N 1
ATOM 2406 C CA . THR A 1 319 ? 3.744 -11.685 4.769 1.00 93.56 319 THR A CA 1
ATOM 2407 C C . THR A 1 319 ? 4.514 -10.875 3.717 1.00 93.56 319 THR A C 1
ATOM 2409 O O . THR A 1 319 ? 3.972 -9.931 3.140 1.00 93.56 319 THR A O 1
ATOM 2412 N N . GLY A 1 320 ? 5.802 -11.172 3.524 1.00 93.94 320 GLY A N 1
ATOM 2413 C CA . GLY A 1 320 ? 6.697 -10.403 2.648 1.00 93.94 320 GLY A CA 1
ATOM 2414 C C . GLY A 1 320 ? 7.325 -9.175 3.316 1.00 93.94 320 GLY A C 1
ATOM 2415 O O . GLY A 1 320 ? 7.018 -8.847 4.466 1.00 93.94 320 GLY A O 1
ATOM 2416 N N . TYR A 1 321 ? 8.218 -8.494 2.592 1.00 95.56 321 TYR A N 1
ATOM 2417 C CA . TYR A 1 321 ? 9.057 -7.405 3.120 1.00 95.56 321 TYR A CA 1
ATOM 2418 C C . TYR A 1 321 ? 8.272 -6.234 3.735 1.00 95.56 321 TYR A C 1
ATOM 2420 O O . TYR A 1 321 ? 8.681 -5.707 4.768 1.00 95.56 321 TYR A O 1
ATOM 2428 N N . LEU A 1 322 ? 7.143 -5.832 3.143 1.00 95.00 322 LEU A N 1
ATOM 2429 C CA . LEU A 1 322 ? 6.244 -4.841 3.742 1.00 95.00 322 LEU A CA 1
ATOM 2430 C C . LEU A 1 322 ? 5.273 -5.495 4.733 1.00 95.00 322 LEU A C 1
ATOM 2432 O O . LEU A 1 322 ? 4.962 -4.890 5.756 1.00 95.00 322 LEU A O 1
ATOM 2436 N N . GLY A 1 323 ? 4.810 -6.725 4.482 1.00 87.81 323 GLY A N 1
ATOM 2437 C CA . GLY A 1 323 ? 3.842 -7.407 5.349 1.00 87.81 323 GLY A CA 1
ATOM 2438 C C . GLY A 1 323 ? 4.343 -7.601 6.780 1.00 87.81 323 GLY A C 1
ATOM 2439 O O . GLY A 1 323 ? 3.631 -7.267 7.720 1.00 87.81 323 GLY A O 1
ATOM 2440 N N . GLN A 1 324 ? 5.610 -7.983 6.958 1.00 86.81 324 GLN A N 1
ATOM 2441 C CA . GLN A 1 324 ? 6.254 -8.093 8.279 1.00 86.81 324 GLN A CA 1
ATOM 2442 C C . GLN A 1 324 ? 6.281 -6.775 9.080 1.00 86.81 324 GLN A C 1
ATOM 2444 O O . GLN A 1 324 ? 6.518 -6.787 10.285 1.00 86.81 324 GLN A O 1
ATOM 2449 N N . THR A 1 325 ? 6.044 -5.627 8.435 1.00 85.12 325 THR A N 1
ATOM 2450 C CA . THR A 1 325 ? 6.036 -4.315 9.101 1.00 85.12 325 THR A CA 1
ATOM 2451 C C . THR A 1 325 ? 4.666 -3.911 9.647 1.00 85.12 325 THR A C 1
ATOM 2453 O O . THR A 1 325 ? 4.604 -2.966 10.439 1.00 85.12 325 THR A O 1
ATOM 2456 N N . ILE A 1 326 ? 3.578 -4.608 9.277 1.00 79.75 326 ILE A N 1
ATOM 2457 C CA . ILE A 1 326 ? 2.268 -4.365 9.888 1.00 79.75 326 ILE A CA 1
ATOM 2458 C C . ILE A 1 326 ? 2.185 -5.090 11.234 1.00 79.75 326 ILE A C 1
ATOM 2460 O O . ILE A 1 326 ? 2.040 -6.308 11.321 1.00 79.75 326 ILE A O 1
ATOM 2464 N N . LEU A 1 327 ? 2.260 -4.308 12.309 1.00 62.34 327 LEU A N 1
ATOM 2465 C CA . LEU A 1 327 ? 1.889 -4.774 13.638 1.00 62.34 327 LEU A CA 1
ATOM 2466 C C . LEU A 1 327 ? 0.360 -4.800 13.724 1.00 62.34 327 LEU A C 1
ATOM 2468 O O . LEU A 1 327 ? -0.255 -3.858 14.230 1.00 62.34 327 LEU A O 1
ATOM 2472 N N . LEU A 1 328 ? -0.252 -5.881 13.228 1.00 56.22 328 LEU A N 1
ATOM 2473 C CA . LEU A 1 328 ? -1.583 -6.255 13.697 1.00 56.22 328 LEU A CA 1
ATOM 2474 C C . LEU A 1 328 ? -1.471 -6.442 15.210 1.00 56.22 328 LEU A C 1
ATOM 2476 O O . LEU A 1 328 ? -0.796 -7.355 15.687 1.00 56.22 328 LEU A O 1
ATOM 2480 N N . ARG A 1 329 ? -2.092 -5.541 15.976 1.00 42.72 329 ARG A N 1
ATOM 2481 C CA . ARG A 1 329 ? -2.250 -5.755 17.412 1.00 42.72 329 ARG A CA 1
ATOM 2482 C C . ARG A 1 329 ? -3.191 -6.939 17.576 1.00 42.72 329 ARG A C 1
ATOM 2484 O O . ARG A 1 329 ? -4.379 -6.812 17.286 1.00 42.72 329 ARG A O 1
ATOM 2491 N N . ALA A 1 330 ? -2.643 -8.065 18.024 1.00 33.88 330 ALA A N 1
ATOM 2492 C CA . ALA A 1 330 ? -3.443 -9.074 18.692 1.00 33.88 330 ALA A CA 1
ATOM 2493 C C . ALA A 1 330 ? -4.137 -8.384 19.878 1.00 33.88 330 ALA A C 1
ATOM 2495 O O . ALA A 1 330 ? -3.465 -7.776 20.716 1.00 33.88 330 ALA A O 1
ATOM 2496 N N . ASN A 1 331 ? -5.467 -8.417 19.858 1.00 31.39 331 ASN A N 1
ATOM 2497 C CA . ASN A 1 331 ? -6.334 -8.054 20.974 1.00 31.39 331 ASN A CA 1
ATOM 2498 C C . ASN A 1 331 ? -6.694 -9.342 21.720 1.00 31.39 331 ASN A C 1
ATOM 2500 O O . ASN A 1 331 ? -6.963 -10.335 21.006 1.00 31.39 331 ASN A O 1
#

Radius of gyration: 47.39 Å; chains: 1; bounding box: 80×67×156 Å

pLDDT: mean 79.51, std 17.76, range [31.39, 98.56]

Secondary structure (DSSP, 8-state):
-----------------------GGG-TTT-EEEE--TT-TTSEEEESSTTEEE-TTT-SEEEPPS---HHHH-GGG-EEEEPPTT-TTSEEEESSTTEEE-TTT-SEEEP-SS-S-TTT-GGG-EEEEPPTT-TTSEEEESSTTEEEETTEEEE-----EEEEE-SSSEEE-TTS-EEE----TT-EEEEEEETTTEEEEEEEEE-SSTT-EEEEEEEEESSSEEEEEEETTEEEEEETTEEE-S-SPEE-GGG-EEEEPPP-EETTTEEPPEEEEEEETTEEEEEEE-EEEETTEEEE-SSBEEEEEE-S--SS--BHHHHTT------

Organism: Chlorella sorokiniana (NCBI:txid3076)

Foldseek 3Di:
DDDDDDDDDDDDDDDDDPDPDDFLVNPPQQQAPAADDPPGRNAHPHGPDPQWDQDPVPRGTDGDPPPCQQCVVPVQLQAPAADDPPGSNAHPHGVPNQWDQDPVPRGTDHDPDQDDFCVVPVQQQAPAADDPPGRNAHPHGVDPQFDGDPRGTDGPQDDKFKKKFDFFQWIAASLRHIDGHDDDQQDKFFAKDFPPAKTKIFGWHHGPDPPGIFGQKIWIDHQKIWIWGQDPQDTWIDINNHTDDADDWDQDPQRKIKHQHDWDADPQAWIAWGWIWIDHVQKIKIKTQGWADDDSYIGGGSHIMMMMMGNDDPPGQMDTRRSVRDPPDDD